Protein AF-A0A382VBP5-F1 (afdb_monomer_lite)

Foldseek 3Di:
DADAAAWAPWAWAFPAQAAQDFWKIKIKTFAQAKFAQFKKKKKFFAPQKDQQDDDQPDFDDPFQGNDADWDWDDDPGMIMITGDRGHIDGGRTMGMGIRGGMTHGNDWAWRAFMKMFMGGNVRHTHYIDPGHGTDTHDYDPDPDPPPDPDPDPDDDDDDDDDDDDDDDDDDDDDDDPDDDPDDDDDDPPPPVLLVLLCVLLVVLVVPLQVSLCVLLVVLVVPLLVSLSSLLNNLVNPLQSSLSNVLNNLVVHVVSSVSNVVNNCVVHVVSSVSNVVNNCVVPVVSD

Sequence (286 aa):
IITPGVLGLTEVEPASLFAKAVGPVSVSFTTANPLPGDGHIVITFPLGFGLIGGEVMSLAGDGPSFDGMTTVALSEHSVIISRLEGSLVEADTKVFLALNGIKNPPVSGPTGAYSVKTETSAGVTIDQATYVSSDIMFEEVIPKPTENPLPDSSKGDSKSDVEPSTEVASEDPENIRAPLPEAASDDHENIGATLVGAALAKAAAEDPESIGAALAEAASEDPESIGAALAKAAAEDPESIGAALAEAASEDPESIGAALAEAASNDPESIGAALAEAASNDPESI

Radius of gyration: 25.07 Å; chains: 1; bounding box: 56×59×76 Å

Secondary structure (DSSP, 8-state):
-PPPEEPEEEEEEES--BTT-EEEEEEEEE-SS-B-TT-EEEEEPPTT-EE--S-------SSS---SEEEEEEETTEEEEEEESPPPBPTT-EEEEEEEEEEPPSSSEE---EEEEEE-TTS-EEEEEEEEPPPEEBP--------PPPP--------------------------PPPPP-----TTHHHHHHHHHHHHHHHHH-HHHHHHHHHHHHHH-HHHHHHHHHHHHHH-HHHHHHHHHHHHHH-HHHHHHHHHHHHHH-HHHHHHHHHHHHHH-TT--

Structure (mmCIF, N/CA/C/O backbone):
data_AF-A0A382VBP5-F1
#
_entry.id   AF-A0A382VBP5-F1
#
loop_
_atom_site.group_PDB
_atom_site.id
_atom_site.type_symbol
_atom_site.label_atom_id
_atom_site.label_alt_id
_atom_site.label_comp_id
_atom_site.label_asym_id
_atom_site.label_entity_id
_atom_site.label_seq_id
_atom_site.pdbx_PDB_ins_code
_atom_site.Cartn_x
_atom_site.Cartn_y
_atom_site.Cartn_z
_atom_site.occupancy
_atom_site.B_iso_or_equiv
_atom_site.auth_seq_id
_atom_site.auth_comp_id
_atom_site.auth_asym_id
_atom_site.auth_atom_id
_atom_site.pdbx_PDB_model_num
ATOM 1 N N . ILE A 1 1 ? 6.286 -2.766 -29.153 1.00 54.69 1 ILE A N 1
ATOM 2 C CA . ILE A 1 1 ? 5.214 -2.806 -28.136 1.00 54.69 1 ILE A CA 1
ATOM 3 C C . ILE A 1 1 ? 5.756 -3.694 -27.039 1.00 54.69 1 ILE A C 1
ATOM 5 O O . ILE A 1 1 ? 6.047 -4.846 -27.333 1.00 54.69 1 ILE A O 1
ATOM 9 N N . ILE A 1 2 ? 6.032 -3.131 -25.867 1.00 71.69 2 ILE A N 1
ATOM 10 C CA . ILE A 1 2 ? 6.360 -3.923 -24.680 1.00 71.69 2 ILE A CA 1
ATOM 11 C C . ILE A 1 2 ? 5.008 -4.269 -24.057 1.00 71.69 2 ILE A C 1
ATOM 13 O O . ILE A 1 2 ? 4.165 -3.382 -23.930 1.00 71.69 2 ILE A O 1
ATOM 17 N N . THR A 1 3 ? 4.756 -5.545 -23.779 1.00 84.69 3 THR A N 1
ATOM 18 C CA . THR A 1 3 ? 3.618 -5.929 -22.936 1.00 84.69 3 THR A CA 1
ATOM 19 C C . THR A 1 3 ? 4.030 -5.629 -21.500 1.00 84.69 3 THR A C 1
ATOM 21 O O . THR A 1 3 ? 5.035 -6.206 -21.083 1.00 84.69 3 THR A O 1
ATOM 24 N N . PRO A 1 4 ? 3.330 -4.744 -20.766 1.00 92.62 4 PRO A N 1
ATOM 25 C CA . PRO A 1 4 ? 3.728 -4.420 -19.404 1.00 92.62 4 PRO A CA 1
ATOM 26 C C . PRO A 1 4 ? 3.728 -5.651 -18.494 1.00 92.62 4 PRO A C 1
ATOM 28 O O . PRO A 1 4 ? 2.796 -6.459 -18.559 1.00 92.62 4 PRO A O 1
ATOM 31 N N . GLY A 1 5 ? 4.756 -5.786 -17.657 1.00 93.69 5 GLY A N 1
ATOM 32 C CA . GLY A 1 5 ? 4.772 -6.753 -16.563 1.00 93.69 5 GLY A CA 1
ATOM 33 C C . GLY A 1 5 ? 3.844 -6.336 -15.422 1.00 93.69 5 GLY A C 1
ATOM 34 O O . GLY A 1 5 ? 3.362 -5.202 -15.363 1.00 93.69 5 GLY A O 1
ATOM 35 N N . VAL A 1 6 ? 3.575 -7.269 -14.512 1.00 97.06 6 VAL A N 1
ATOM 36 C CA . VAL A 1 6 ? 2.810 -7.000 -13.288 1.00 97.06 6 VAL A CA 1
ATOM 37 C C . VAL A 1 6 ? 3.800 -6.799 -12.151 1.00 97.06 6 VAL A C 1
ATOM 39 O O . VAL A 1 6 ? 4.616 -7.683 -11.912 1.00 97.06 6 VAL A O 1
ATOM 42 N N . LEU A 1 7 ? 3.733 -5.662 -11.459 1.00 95.81 7 LEU A N 1
ATOM 43 C CA . LEU A 1 7 ? 4.550 -5.445 -10.263 1.00 95.81 7 LEU A CA 1
ATOM 44 C C . LEU A 1 7 ? 4.127 -6.424 -9.157 1.00 95.81 7 LEU A C 1
ATOM 46 O O . LEU A 1 7 ? 2.938 -6.572 -8.872 1.00 95.81 7 LEU A O 1
ATOM 50 N N . GLY A 1 8 ? 5.097 -7.107 -8.550 1.00 90.56 8 GLY A N 1
ATOM 51 C CA . GLY A 1 8 ? 4.863 -8.027 -7.434 1.00 90.56 8 GLY A CA 1
ATOM 52 C C . GLY A 1 8 ? 4.821 -7.293 -6.096 1.00 90.56 8 GLY A C 1
ATOM 53 O O . GLY A 1 8 ? 5.414 -6.222 -5.981 1.00 90.56 8 GLY A O 1
ATOM 54 N N . LEU A 1 9 ? 4.137 -7.868 -5.097 1.00 91.38 9 LEU A N 1
ATOM 55 C CA . LEU A 1 9 ? 4.135 -7.405 -3.694 1.00 91.38 9 LEU A CA 1
ATOM 56 C C . LEU A 1 9 ? 4.031 -5.875 -3.561 1.00 91.38 9 LEU A C 1
ATOM 58 O O . LEU A 1 9 ? 4.846 -5.246 -2.892 1.00 91.38 9 LEU A O 1
ATOM 62 N N . THR A 1 10 ? 3.102 -5.268 -4.305 1.00 94.12 10 THR A N 1
ATOM 63 C CA . THR A 1 10 ? 2.989 -3.809 -4.359 1.00 94.12 10 THR A CA 1
ATOM 64 C C . THR A 1 10 ? 2.156 -3.295 -3.196 1.00 94.12 10 THR A C 1
ATOM 66 O O . THR A 1 10 ? 1.018 -3.722 -3.024 1.00 94.12 10 THR A O 1
ATOM 69 N N . GLU A 1 11 ? 2.707 -2.336 -2.465 1.00 93.38 11 GLU A N 1
ATOM 70 C CA . GLU A 1 11 ? 2.117 -1.742 -1.269 1.00 93.38 11 GLU A CA 1
ATOM 71 C C . GLU A 1 11 ? 2.327 -0.224 -1.282 1.00 93.38 11 GLU A C 1
ATOM 73 O O . GLU A 1 11 ? 3.364 0.265 -1.746 1.00 93.38 11 GLU A O 1
ATOM 78 N N . VAL A 1 12 ? 1.331 0.518 -0.799 1.00 95.31 12 VAL A N 1
ATOM 79 C CA . VAL A 1 12 ? 1.357 1.974 -0.637 1.00 95.31 12 VAL A CA 1
ATOM 80 C C . VAL A 1 12 ? 0.684 2.286 0.695 1.00 95.31 12 VAL A C 1
ATOM 82 O O . VAL A 1 12 ? -0.515 2.087 0.796 1.00 95.31 12 VAL A O 1
ATOM 85 N N . GLU A 1 13 ? 1.441 2.785 1.671 1.00 94.25 13 GLU A N 1
ATOM 86 C CA . GLU A 1 13 ? 0.983 2.937 3.057 1.00 94.25 13 GLU A CA 1
ATOM 87 C C . GLU A 1 13 ? 1.294 4.348 3.590 1.00 94.25 13 GLU A C 1
ATOM 89 O O . GLU A 1 13 ? 2.469 4.725 3.719 1.00 94.25 13 GLU A O 1
ATOM 94 N N . PRO A 1 14 ? 0.281 5.174 3.898 1.00 93.44 14 PRO A N 1
ATOM 95 C CA . PRO A 1 14 ? 0.459 6.415 4.640 1.00 93.44 14 PRO A CA 1
ATOM 96 C C . PRO A 1 14 ? 0.893 6.152 6.085 1.00 93.44 14 PRO A C 1
ATOM 98 O O . PRO A 1 14 ? 0.238 5.433 6.823 1.00 93.44 14 PRO A O 1
ATOM 101 N N . ALA A 1 15 ? 1.943 6.827 6.555 1.00 90.12 15 ALA A N 1
ATOM 102 C CA . ALA A 1 15 ? 2.419 6.656 7.933 1.00 90.12 15 ALA A CA 1
ATOM 103 C C . ALA A 1 15 ? 1.434 7.169 9.002 1.00 90.12 15 ALA A C 1
ATOM 105 O O . ALA A 1 15 ? 1.559 6.847 10.181 1.00 90.12 15 ALA A O 1
ATOM 106 N N . SER A 1 16 ? 0.487 8.022 8.611 1.00 90.50 16 SER A N 1
ATOM 107 C CA . SER A 1 16 ? -0.639 8.431 9.444 1.00 90.50 16 SER A CA 1
ATOM 108 C C . SER A 1 16 ? -1.917 8.060 8.718 1.00 90.50 16 SER A C 1
ATOM 110 O O . SER A 1 16 ? -2.051 8.388 7.543 1.00 90.50 16 SER A O 1
ATOM 112 N N . LEU A 1 17 ? -2.871 7.465 9.428 1.00 92.06 17 LEU A N 1
ATOM 113 C CA . LEU A 1 17 ? -4.197 7.149 8.900 1.00 92.06 17 LEU A CA 1
ATOM 114 C C . LEU A 1 17 ? -5.257 8.164 9.349 1.00 92.06 17 LEU A C 1
ATOM 116 O O . LEU A 1 17 ? -6.443 7.882 9.286 1.00 92.06 17 LEU A O 1
ATOM 120 N N . PHE A 1 18 ? -4.874 9.364 9.795 1.00 89.88 18 PHE A N 1
ATOM 121 C CA . PHE A 1 18 ? -5.840 10.420 10.119 1.00 89.88 18 PHE A CA 1
ATOM 122 C C . PHE A 1 18 ? -6.137 11.304 8.904 1.00 89.88 18 PHE A C 1
ATOM 124 O O . PHE A 1 18 ? -5.237 11.714 8.163 1.00 89.88 18 PHE A O 1
ATOM 131 N N . ALA A 1 19 ? -7.410 11.653 8.715 1.00 88.81 19 ALA A N 1
ATOM 132 C CA . ALA A 1 19 ? -7.846 12.588 7.688 1.00 88.81 19 ALA A CA 1
ATOM 133 C C . ALA A 1 19 ? -7.103 13.929 7.821 1.00 88.81 19 ALA A C 1
ATOM 135 O O . ALA A 1 19 ? -6.866 14.418 8.922 1.00 88.81 19 ALA A O 1
ATOM 136 N N . LYS A 1 20 ? -6.753 14.550 6.687 1.00 86.50 20 LYS A N 1
ATOM 137 C CA . LYS A 1 20 ? -5.985 15.811 6.575 1.00 86.50 20 LYS A CA 1
ATOM 138 C C . LYS A 1 20 ? -4.552 15.783 7.119 1.00 86.50 20 LYS A C 1
ATOM 140 O O . LYS A 1 20 ? -3.864 16.791 6.914 1.00 86.50 20 LYS A O 1
ATOM 145 N N . ALA A 1 21 ? -4.103 14.699 7.753 1.00 89.62 21 ALA A N 1
ATOM 146 C CA . ALA A 1 21 ? -2.726 14.570 8.205 1.00 89.62 21 ALA A CA 1
ATOM 147 C C . ALA A 1 21 ? -1.760 14.739 7.027 1.00 89.62 21 ALA A C 1
ATOM 149 O O . ALA A 1 21 ? -2.082 14.406 5.886 1.00 89.62 21 ALA A O 1
ATOM 150 N N . VAL A 1 22 ? -0.588 15.305 7.305 1.00 89.06 22 VAL A N 1
ATOM 151 C CA . VAL A 1 22 ? 0.490 15.463 6.328 1.00 89.06 22 VAL A CA 1
ATOM 152 C C . VAL A 1 22 ? 1.670 14.653 6.820 1.00 89.06 22 VAL A C 1
ATOM 154 O O . VAL A 1 22 ? 2.140 14.880 7.933 1.00 89.06 22 VAL A O 1
ATOM 157 N N . GLY A 1 23 ? 2.158 13.732 5.998 1.00 85.94 23 GLY A N 1
ATOM 158 C CA . GLY A 1 23 ? 3.215 12.828 6.419 1.00 85.94 23 GLY A CA 1
ATOM 159 C C . GLY A 1 23 ? 3.856 12.049 5.276 1.00 85.94 23 GLY A C 1
ATOM 160 O O . GLY A 1 23 ? 3.569 12.311 4.102 1.00 85.94 23 GLY A O 1
ATOM 161 N N . PRO A 1 24 ? 4.776 11.134 5.623 1.00 86.69 24 PRO A N 1
ATOM 162 C CA . PRO A 1 24 ? 5.337 10.190 4.677 1.00 86.69 24 PRO A CA 1
ATOM 163 C C . PRO A 1 24 ? 4.310 9.146 4.232 1.00 86.69 24 PRO A C 1
ATOM 165 O O . PRO A 1 24 ? 3.448 8.736 5.006 1.00 86.69 24 PRO A O 1
ATOM 168 N N . VAL A 1 25 ? 4.463 8.685 2.994 1.00 89.94 25 VAL A N 1
ATOM 169 C CA . VAL A 1 25 ? 3.828 7.489 2.438 1.00 89.94 25 VAL A CA 1
ATOM 170 C C . VAL A 1 25 ? 4.930 6.545 1.980 1.00 89.94 25 VAL A C 1
ATOM 172 O O . VAL A 1 25 ? 5.774 6.921 1.161 1.00 89.94 25 VAL A O 1
ATOM 175 N N . SER A 1 26 ? 4.931 5.329 2.504 1.00 91.00 26 SER A N 1
ATOM 176 C CA . SER A 1 26 ? 5.827 4.261 2.079 1.00 91.00 26 SER A CA 1
ATOM 177 C C . SER A 1 26 ? 5.262 3.571 0.845 1.00 91.00 26 SER A C 1
ATOM 179 O O . SER A 1 26 ? 4.069 3.309 0.764 1.00 91.00 26 SER A O 1
ATOM 181 N N . VAL A 1 27 ? 6.113 3.283 -0.135 1.00 91.50 27 VAL A N 1
ATOM 182 C CA . VAL A 1 27 ? 5.745 2.538 -1.341 1.00 91.50 27 VAL A CA 1
ATOM 183 C C . VAL A 1 27 ? 6.760 1.431 -1.548 1.00 91.50 27 VAL A C 1
ATOM 185 O O . VAL A 1 27 ? 7.962 1.699 -1.586 1.00 91.50 27 VAL A O 1
ATOM 188 N N . SER A 1 28 ? 6.294 0.198 -1.716 1.00 91.50 28 SER A N 1
ATOM 189 C CA . SER A 1 28 ? 7.160 -0.934 -2.034 1.00 91.50 28 SER A CA 1
ATOM 190 C C . SER A 1 28 ? 6.588 -1.781 -3.164 1.00 91.50 28 SER A C 1
ATOM 192 O O . SER A 1 28 ? 5.379 -1.799 -3.376 1.00 91.50 28 SER A O 1
ATOM 194 N N . PHE A 1 29 ? 7.461 -2.407 -3.953 1.00 92.75 29 PHE A N 1
ATOM 195 C CA . PHE A 1 29 ? 7.083 -3.344 -5.015 1.00 92.75 29 PHE A CA 1
ATOM 196 C C . PHE A 1 29 ? 8.287 -4.165 -5.481 1.00 92.75 29 PHE A C 1
ATOM 198 O O . PHE A 1 29 ? 9.433 -3.781 -5.257 1.00 92.75 29 PHE A O 1
ATOM 205 N N . THR A 1 30 ? 8.035 -5.251 -6.206 1.00 92.31 30 THR A N 1
ATOM 206 C CA . THR A 1 30 ? 9.049 -6.042 -6.914 1.00 92.31 30 THR A CA 1
ATOM 207 C C . THR A 1 30 ? 8.903 -5.848 -8.423 1.00 92.31 30 THR A C 1
ATOM 209 O O . THR A 1 30 ? 7.806 -6.005 -8.968 1.00 92.31 30 THR A O 1
ATOM 212 N N . THR A 1 31 ? 9.996 -5.493 -9.105 1.00 93.00 31 THR A N 1
ATOM 213 C CA . THR A 1 31 ? 10.034 -5.347 -10.571 1.00 93.00 31 THR A CA 1
ATOM 214 C C . THR A 1 31 ? 9.800 -6.688 -11.263 1.00 93.00 31 THR A C 1
ATOM 216 O O . THR A 1 31 ? 10.336 -7.709 -10.843 1.00 93.00 31 THR A O 1
ATOM 219 N N . ALA A 1 32 ? 9.035 -6.697 -12.355 1.00 94.31 32 ALA A N 1
ATOM 220 C CA . ALA A 1 32 ? 8.890 -7.889 -13.198 1.00 94.31 32 ALA A CA 1
ATOM 221 C C . ALA A 1 32 ? 9.811 -7.830 -14.419 1.00 94.31 32 ALA A C 1
ATOM 223 O O . ALA A 1 32 ? 10.249 -8.862 -14.926 1.00 94.31 32 ALA A O 1
ATOM 224 N N . ASN A 1 33 ? 10.129 -6.623 -14.886 1.00 92.62 33 ASN A N 1
ATOM 225 C CA . ASN A 1 33 ? 11.099 -6.384 -15.942 1.00 92.62 33 ASN A CA 1
ATOM 226 C C . ASN A 1 33 ? 12.190 -5.419 -15.453 1.00 92.62 33 ASN A C 1
ATOM 228 O O . ASN A 1 33 ? 11.939 -4.603 -14.564 1.00 92.62 33 ASN A O 1
ATOM 232 N N . PRO A 1 34 ? 13.395 -5.452 -16.052 1.00 92.00 34 PRO A N 1
ATOM 233 C CA . PRO A 1 34 ? 14.444 -4.514 -15.683 1.00 92.00 34 PRO A CA 1
ATOM 234 C C . PRO A 1 34 ? 14.017 -3.056 -15.912 1.00 92.00 34 PRO A C 1
ATOM 236 O O . PRO A 1 34 ? 13.537 -2.703 -16.994 1.00 92.00 34 PRO A O 1
ATOM 239 N N . LEU A 1 35 ? 14.235 -2.201 -14.913 1.00 92.06 35 LEU A N 1
ATOM 240 C CA . LEU A 1 35 ? 13.968 -0.765 -14.956 1.00 92.06 35 LEU A CA 1
ATOM 241 C C . LEU A 1 35 ? 15.267 0.001 -15.283 1.00 92.06 35 LEU A C 1
ATOM 243 O O . LEU A 1 35 ? 16.201 0.006 -14.472 1.00 92.06 35 LEU A O 1
ATOM 247 N N . PRO A 1 36 ? 15.348 0.673 -16.450 1.00 91.12 36 PRO A N 1
ATOM 248 C CA . PRO A 1 36 ? 16.521 1.441 -16.855 1.00 91.12 36 PRO A CA 1
ATOM 249 C C . PRO A 1 36 ? 16.947 2.522 -15.855 1.00 91.12 36 PRO A C 1
ATOM 251 O O . PRO A 1 36 ? 16.141 3.058 -15.090 1.00 91.12 36 PRO A O 1
ATOM 254 N N . GLY A 1 37 ? 18.228 2.885 -15.928 1.00 87.62 37 GLY A N 1
ATOM 255 C CA . GLY A 1 37 ? 18.858 3.945 -15.135 1.00 87.62 37 GLY A CA 1
ATOM 256 C C . GLY A 1 37 ? 18.243 5.339 -15.274 1.00 87.62 37 GLY A C 1
ATOM 257 O O . GLY A 1 37 ? 18.413 6.178 -14.395 1.00 87.62 37 GLY A O 1
ATOM 258 N N . ASP A 1 38 ? 17.532 5.578 -16.375 1.00 86.19 38 ASP A N 1
ATOM 259 C CA . ASP A 1 38 ? 16.797 6.804 -16.698 1.00 86.19 38 ASP A CA 1
ATOM 260 C C . ASP A 1 38 ? 15.267 6.615 -16.644 1.00 86.19 38 ASP A C 1
ATOM 262 O O . ASP A 1 38 ? 14.508 7.471 -17.099 1.00 86.19 38 ASP A O 1
ATOM 266 N N . GLY A 1 39 ? 14.802 5.473 -16.132 1.00 90.44 39 GLY A N 1
ATOM 267 C CA . GLY A 1 39 ? 13.384 5.158 -16.025 1.00 90.44 39 GLY A CA 1
ATOM 268 C C . GLY A 1 39 ? 12.643 6.029 -15.008 1.00 90.44 39 GLY A C 1
ATOM 269 O O . GLY A 1 39 ? 13.242 6.661 -14.132 1.00 90.44 39 GLY A O 1
ATOM 270 N N . HIS A 1 40 ? 11.316 6.016 -15.112 1.00 89.69 40 HIS A N 1
ATOM 271 C CA . HIS A 1 40 ? 10.410 6.718 -14.207 1.00 89.69 40 HIS A CA 1
ATOM 272 C C . HIS A 1 40 ? 9.636 5.735 -13.335 1.00 89.69 40 HIS A C 1
ATOM 274 O O . HIS A 1 40 ? 9.300 4.634 -13.773 1.00 89.69 40 HIS A O 1
ATOM 280 N N . ILE A 1 41 ? 9.288 6.165 -12.128 1.00 91.44 41 ILE A N 1
ATOM 281 C CA . ILE A 1 41 ? 8.250 5.535 -11.311 1.00 91.44 41 ILE A CA 1
ATOM 282 C C . ILE A 1 41 ? 7.093 6.513 -11.197 1.00 91.44 41 ILE A C 1
ATOM 284 O O . ILE A 1 41 ? 7.296 7.687 -10.891 1.00 91.44 41 ILE A O 1
ATOM 288 N N . VAL A 1 42 ? 5.880 6.024 -11.420 1.00 93.50 42 VAL A N 1
ATOM 289 C CA . VAL A 1 42 ? 4.656 6.809 -11.298 1.00 93.50 42 VAL A CA 1
ATOM 290 C C . VAL A 1 42 ? 3.781 6.173 -10.232 1.00 93.50 42 VAL A C 1
ATOM 292 O O . VAL A 1 42 ? 3.358 5.028 -10.379 1.00 93.50 42 VAL A O 1
ATOM 295 N N . ILE A 1 43 ? 3.502 6.924 -9.172 1.00 94.31 43 ILE A N 1
ATOM 296 C CA . ILE A 1 43 ? 2.568 6.545 -8.115 1.00 94.31 43 ILE A CA 1
ATOM 297 C C . ILE A 1 43 ? 1.336 7.420 -8.274 1.00 94.31 43 ILE A C 1
ATOM 299 O O . ILE A 1 43 ? 1.435 8.646 -8.209 1.00 94.31 43 ILE A O 1
ATOM 303 N N . THR A 1 44 ? 0.181 6.806 -8.494 1.00 94.06 44 THR A N 1
ATOM 304 C CA . THR A 1 44 ? -1.098 7.509 -8.587 1.00 94.06 44 THR A CA 1
ATOM 305 C C . THR A 1 44 ? -1.882 7.296 -7.306 1.00 94.06 44 THR A C 1
ATOM 307 O O . THR A 1 44 ? -2.220 6.167 -6.951 1.00 94.06 44 THR A O 1
ATOM 310 N N . PHE A 1 45 ? -2.179 8.410 -6.648 1.00 93.94 45 PHE A N 1
ATOM 311 C CA . PHE A 1 45 ? -2.991 8.462 -5.449 1.00 93.94 45 PHE A CA 1
ATOM 312 C C . PHE A 1 45 ? -4.479 8.558 -5.814 1.00 93.94 45 PHE A C 1
ATOM 314 O O . PHE A 1 45 ? -4.825 9.185 -6.823 1.00 93.94 45 PHE A O 1
ATOM 321 N N . PRO A 1 46 ? -5.370 7.976 -4.998 1.00 92.50 46 PRO A N 1
ATOM 322 C CA . PRO A 1 46 ? -6.800 8.210 -5.096 1.00 92.50 46 PRO A CA 1
ATOM 323 C C . PRO A 1 46 ? -7.183 9.690 -4.962 1.00 92.50 46 PRO A C 1
ATOM 325 O O . PRO A 1 46 ? -6.417 10.530 -4.479 1.00 92.50 46 PRO A O 1
ATOM 328 N N . LEU A 1 47 ? -8.423 10.010 -5.341 1.00 87.25 47 LEU A N 1
ATOM 329 C CA . LEU A 1 47 ? -8.981 11.346 -5.138 1.00 87.25 47 LEU A CA 1
ATOM 330 C C . LEU A 1 47 ? -9.012 11.704 -3.645 1.00 87.25 47 LEU A C 1
ATOM 332 O O . LEU A 1 47 ? -9.403 10.898 -2.808 1.00 87.25 47 LEU A O 1
ATOM 336 N N . GLY A 1 48 ? -8.668 12.951 -3.325 1.00 86.00 48 GLY A N 1
ATOM 337 C CA . GLY A 1 48 ? -8.700 13.478 -1.958 1.00 86.00 48 GLY A CA 1
ATOM 338 C C . GLY A 1 48 ? -7.319 13.645 -1.332 1.00 86.00 48 GLY A C 1
ATOM 339 O O . GLY A 1 48 ? -7.164 14.532 -0.493 1.00 86.00 48 GLY A O 1
ATOM 340 N N . PHE A 1 49 ? -6.313 12.894 -1.785 1.00 90.56 49 PHE A N 1
ATOM 341 C CA . PHE A 1 49 ? -4.933 13.164 -1.395 1.00 90.56 49 PHE A CA 1
ATOM 342 C C . PHE A 1 49 ? -4.461 14.509 -1.941 1.00 90.56 49 PHE A C 1
ATOM 344 O O . PHE A 1 49 ? -4.689 14.853 -3.102 1.00 90.56 49 PHE A O 1
ATOM 351 N N . GLY A 1 50 ? -3.780 15.275 -1.095 1.00 86.62 50 GLY A N 1
ATOM 352 C CA . GLY A 1 50 ? -3.098 16.499 -1.486 1.00 86.62 50 GLY A CA 1
ATOM 353 C C . GLY A 1 50 ? -1.603 16.254 -1.631 1.00 86.62 50 GLY A C 1
ATOM 354 O O . GLY A 1 50 ? -0.961 15.787 -0.700 1.00 86.62 50 GLY A O 1
ATOM 355 N N . LEU A 1 51 ? -1.025 16.616 -2.771 1.00 80.75 51 LEU A N 1
ATOM 356 C CA . LEU A 1 51 ? 0.419 16.525 -2.986 1.00 80.75 51 LEU A CA 1
ATOM 357 C C . LEU A 1 51 ? 1.048 17.887 -2.674 1.00 80.75 51 LEU A C 1
ATOM 359 O O . LEU A 1 51 ? 0.937 18.832 -3.458 1.00 80.75 51 LEU A O 1
ATOM 363 N N . ILE A 1 52 ? 1.653 18.015 -1.493 1.00 69.25 52 ILE A N 1
ATOM 364 C CA . ILE A 1 52 ? 2.278 19.254 -1.029 1.00 69.25 52 ILE A CA 1
ATOM 365 C C . ILE A 1 52 ? 3.755 19.170 -1.430 1.00 69.25 52 ILE A C 1
ATOM 367 O O . ILE A 1 52 ? 4.506 18.356 -0.911 1.00 69.25 52 ILE A O 1
ATOM 371 N N . GLY A 1 53 ? 4.140 19.938 -2.450 1.00 58.22 53 GLY A N 1
ATOM 372 C CA . GLY A 1 53 ? 5.380 19.737 -3.210 1.00 58.22 53 GLY A CA 1
ATOM 373 C C . GLY A 1 53 ? 6.697 19.590 -2.441 1.00 58.22 53 GLY A C 1
ATOM 374 O O . GLY A 1 53 ? 6.898 20.209 -1.404 1.00 58.22 53 GLY A O 1
ATOM 375 N N . GLY A 1 54 ? 7.640 18.878 -3.075 1.00 51.44 54 GLY A N 1
ATOM 376 C CA . GLY A 1 54 ? 9.063 19.244 -3.105 1.00 51.44 54 GLY A CA 1
ATOM 377 C C . GLY A 1 54 ? 10.076 18.258 -2.526 1.00 51.44 54 GLY A C 1
ATOM 378 O O . GLY A 1 54 ? 11.204 18.240 -3.010 1.00 51.44 54 GLY A O 1
ATOM 379 N N . GLU A 1 55 ? 9.719 17.429 -1.549 1.00 49.94 55 GLU A N 1
ATOM 380 C CA . GLU A 1 55 ? 10.715 16.627 -0.825 1.00 49.94 55 GLU A CA 1
ATOM 381 C C . GLU A 1 55 ? 10.357 15.136 -0.827 1.00 49.94 55 GLU A C 1
ATOM 383 O O . GLU A 1 55 ? 9.728 14.621 0.090 1.00 49.94 55 GLU A O 1
ATOM 388 N N . VAL A 1 56 ? 10.824 14.395 -1.835 1.00 46.78 56 VAL A N 1
ATOM 389 C CA . VAL A 1 56 ? 11.137 12.974 -1.613 1.00 46.78 56 VAL A CA 1
ATOM 390 C C . VAL A 1 56 ? 12.546 12.967 -1.047 1.00 46.78 56 VAL A C 1
ATOM 392 O O . VAL A 1 56 ? 13.505 13.248 -1.756 1.00 46.78 56 VAL A O 1
ATOM 395 N N . MET A 1 57 ? 12.667 12.712 0.249 1.00 53.00 57 MET A N 1
ATOM 396 C CA . MET A 1 57 ? 13.957 12.630 0.931 1.00 53.00 57 MET A CA 1
ATOM 397 C C . MET A 1 57 ? 13.970 11.359 1.770 1.00 53.00 57 MET A C 1
ATOM 399 O O . MET A 1 57 ? 13.937 11.412 2.992 1.00 53.00 57 MET A O 1
ATOM 403 N N . SER A 1 58 ? 13.921 10.216 1.086 1.00 49.75 58 SER A N 1
ATOM 404 C CA . SER A 1 58 ? 14.781 9.056 1.340 1.00 49.75 58 SER A CA 1
ATOM 405 C C . SER A 1 58 ? 14.344 7.907 0.425 1.00 49.75 58 SER A C 1
ATOM 407 O O . SER A 1 58 ? 13.255 7.354 0.564 1.00 49.75 58 SER A O 1
ATOM 409 N N . LEU A 1 59 ? 15.196 7.549 -0.532 1.00 52.38 59 LEU A N 1
ATOM 410 C CA . LEU A 1 59 ? 15.193 6.213 -1.120 1.00 52.38 59 LEU A CA 1
ATOM 411 C C . LEU A 1 59 ? 16.080 5.374 -0.200 1.00 52.38 59 LEU A C 1
ATOM 413 O O . LEU A 1 59 ? 17.300 5.502 -0.251 1.00 52.38 59 LEU A O 1
ATOM 417 N N . ALA A 1 60 ? 15.486 4.590 0.694 1.00 40.94 60 ALA A N 1
ATOM 418 C CA . ALA A 1 60 ? 16.229 3.687 1.564 1.00 40.94 60 ALA A CA 1
ATOM 419 C C . ALA A 1 60 ? 15.664 2.278 1.420 1.00 40.94 60 ALA A C 1
ATOM 421 O O . ALA A 1 60 ? 14.495 2.045 1.695 1.00 40.94 60 ALA A O 1
ATOM 422 N N . GLY A 1 61 ? 16.503 1.343 0.996 1.00 41.94 61 GLY A N 1
ATOM 423 C CA . GLY A 1 61 ? 16.189 -0.077 0.998 1.00 41.94 61 GLY A CA 1
ATOM 424 C C . GLY A 1 61 ? 17.439 -0.874 0.660 1.00 41.94 61 GLY A C 1
ATOM 425 O O . GLY A 1 61 ? 18.081 -0.605 -0.354 1.00 41.94 61 GLY A O 1
ATOM 426 N N . ASP A 1 62 ? 17.797 -1.814 1.532 1.00 42.09 62 ASP A N 1
ATOM 427 C CA . ASP A 1 62 ? 18.891 -2.765 1.343 1.00 42.09 62 ASP A CA 1
ATOM 428 C C . ASP A 1 62 ? 18.689 -3.573 0.043 1.00 42.09 62 ASP A C 1
ATOM 430 O O . ASP A 1 62 ? 17.807 -4.425 -0.052 1.00 42.09 62 ASP A O 1
ATOM 434 N N . GLY A 1 63 ? 19.491 -3.277 -0.984 1.00 46.62 63 GLY A N 1
ATOM 435 C CA . GLY A 1 63 ? 19.433 -3.870 -2.330 1.00 46.62 63 GLY A CA 1
ATOM 436 C C . GLY A 1 63 ? 20.174 -2.992 -3.351 1.00 46.62 63 GLY A C 1
ATOM 437 O O . GLY A 1 63 ? 20.598 -1.899 -2.969 1.00 46.62 63 GLY A O 1
ATOM 438 N N . PRO A 1 64 ? 20.408 -3.421 -4.616 1.00 47.88 64 PRO A N 1
ATOM 439 C CA . PRO A 1 64 ? 21.043 -2.569 -5.625 1.00 47.88 64 PRO A CA 1
ATOM 440 C C . PRO A 1 64 ? 20.233 -1.278 -5.748 1.00 47.88 64 PRO A C 1
ATOM 442 O O . PRO A 1 64 ? 19.094 -1.262 -6.209 1.00 47.88 64 PRO A O 1
ATOM 445 N N . SER A 1 65 ? 20.829 -0.230 -5.192 1.00 52.38 65 SER A N 1
ATOM 446 C CA . SER A 1 65 ? 20.158 1.003 -4.825 1.00 52.38 65 SER A CA 1
ATOM 447 C C . SER A 1 65 ? 19.580 1.694 -6.052 1.00 52.38 65 SER A C 1
ATOM 449 O O . SER A 1 65 ? 20.174 1.671 -7.132 1.00 52.38 65 SER A O 1
ATOM 451 N N . PHE A 1 66 ? 18.455 2.379 -5.851 1.00 61.66 66 PHE A N 1
ATOM 452 C CA . PHE A 1 66 ? 18.123 3.557 -6.639 1.00 61.66 66 PHE A CA 1
ATOM 453 C C . PHE A 1 66 ? 19.257 4.578 -6.485 1.00 61.66 66 PHE A C 1
ATOM 455 O O . PHE A 1 66 ? 19.248 5.444 -5.617 1.00 61.66 66 PHE A O 1
ATOM 462 N N . ASP A 1 67 ? 20.267 4.426 -7.324 1.00 65.31 67 ASP A N 1
ATOM 463 C CA . ASP A 1 67 ? 21.404 5.312 -7.472 1.00 65.31 67 ASP A CA 1
ATOM 464 C C . ASP A 1 67 ? 21.153 6.331 -8.594 1.00 65.31 67 ASP A C 1
ATOM 466 O O . ASP A 1 67 ? 20.109 6.345 -9.261 1.00 65.31 67 ASP A O 1
ATOM 470 N N . GLY A 1 68 ? 22.131 7.213 -8.783 1.00 69.56 68 GLY A N 1
ATOM 471 C CA . GLY A 1 68 ? 21.998 8.368 -9.658 1.00 69.56 68 GLY A CA 1
ATOM 472 C C . GLY A 1 68 ? 21.251 9.521 -8.990 1.00 69.56 68 GLY A C 1
ATOM 473 O O . GLY A 1 68 ? 20.956 9.513 -7.794 1.00 69.56 68 GLY A O 1
ATOM 474 N N . MET A 1 69 ? 20.983 10.560 -9.773 1.00 74.06 69 MET A N 1
ATOM 475 C CA . MET A 1 69 ? 20.183 11.696 -9.329 1.00 74.06 69 MET A CA 1
ATOM 476 C C . MET A 1 69 ? 18.704 11.377 -9.539 1.00 74.06 69 MET A C 1
ATOM 478 O O . MET A 1 69 ? 18.317 10.907 -10.608 1.00 74.06 69 MET A O 1
ATOM 482 N N . THR A 1 70 ? 17.861 11.679 -8.557 1.00 76.44 70 THR A N 1
ATOM 483 C CA . THR A 1 70 ? 16.408 11.561 -8.694 1.00 76.44 70 THR A CA 1
ATOM 484 C C . THR A 1 70 ? 15.750 12.931 -8.665 1.00 76.44 70 THR A C 1
ATOM 486 O O . THR A 1 70 ? 16.183 13.853 -7.977 1.00 76.44 70 THR A O 1
ATOM 489 N N . THR A 1 71 ? 14.701 13.082 -9.465 1.00 77.25 71 THR A N 1
ATOM 490 C CA . THR A 1 71 ? 13.865 14.285 -9.483 1.00 77.25 71 THR A CA 1
ATOM 491 C C . THR A 1 71 ? 12.413 13.887 -9.319 1.00 77.25 71 THR A C 1
ATOM 493 O O . THR A 1 71 ? 12.011 12.807 -9.747 1.00 77.25 71 THR A O 1
ATOM 496 N N . VAL A 1 72 ? 11.632 14.763 -8.695 1.00 79.75 72 VAL A N 1
ATOM 497 C CA . VAL A 1 72 ? 10.222 14.517 -8.407 1.00 79.75 72 VAL A CA 1
ATOM 498 C C . VAL A 1 72 ? 9.394 15.567 -9.117 1.00 79.75 72 VAL A C 1
ATOM 500 O O . VAL A 1 72 ? 9.617 16.766 -8.949 1.00 79.75 72 VAL A O 1
ATOM 503 N N . ALA A 1 73 ? 8.416 15.114 -9.885 1.00 81.06 73 ALA A N 1
ATOM 504 C CA . ALA A 1 73 ? 7.385 15.953 -10.456 1.00 81.06 73 ALA A CA 1
ATOM 505 C C . ALA A 1 73 ? 6.030 15.547 -9.880 1.00 81.06 73 ALA A C 1
ATOM 507 O O . ALA A 1 73 ? 5.723 14.364 -9.740 1.00 81.06 73 ALA A O 1
ATOM 508 N N . LEU A 1 74 ? 5.212 16.544 -9.559 1.00 82.12 74 LEU A N 1
ATOM 509 C CA . LEU A 1 74 ? 3.830 16.325 -9.163 1.00 82.12 74 LEU A CA 1
ATOM 510 C C . LEU A 1 74 ? 2.914 16.601 -10.353 1.00 82.12 74 LEU A C 1
ATOM 512 O O . LEU A 1 74 ? 3.009 17.644 -11.001 1.00 82.12 74 LEU A O 1
ATOM 516 N N . SER A 1 75 ? 2.020 15.660 -10.613 1.00 76.75 75 SER A N 1
ATOM 517 C CA . SER A 1 75 ? 0.818 15.828 -11.424 1.00 76.75 75 SER A CA 1
ATOM 518 C C . SER A 1 75 ? -0.394 15.774 -10.494 1.00 76.75 75 SER A C 1
ATOM 520 O O . SER A 1 75 ? -0.262 15.316 -9.365 1.00 76.75 75 SER A O 1
ATOM 522 N N . GLU A 1 76 ? -1.564 16.219 -10.952 1.00 75.31 76 GLU A N 1
ATOM 523 C CA . GLU A 1 76 ? -2.784 16.424 -10.146 1.00 75.31 76 GLU A CA 1
ATOM 524 C C . GLU A 1 76 ? -3.001 15.376 -9.033 1.00 75.31 76 GLU A C 1
ATOM 526 O O . GLU A 1 76 ? -3.180 15.746 -7.878 1.00 75.31 76 GLU A O 1
ATOM 531 N N . HIS A 1 77 ? -2.883 14.086 -9.371 1.00 85.00 77 HIS A N 1
ATOM 532 C CA . HIS A 1 77 ? -3.017 12.958 -8.441 1.00 85.00 77 HIS A CA 1
ATOM 533 C C . HIS A 1 77 ? -1.840 11.980 -8.523 1.00 85.00 77 HIS A C 1
ATOM 535 O O . HIS A 1 77 ? -1.987 10.791 -8.245 1.00 85.00 77 HIS A O 1
ATOM 541 N N . SER A 1 78 ? -0.679 12.401 -9.026 1.00 88.94 78 SER A N 1
ATOM 542 C CA . SER A 1 78 ? 0.442 11.476 -9.208 1.00 88.94 78 SER A CA 1
ATOM 543 C C . SER A 1 78 ? 1.783 12.079 -8.852 1.00 88.94 78 SER A C 1
ATOM 545 O O . SER A 1 78 ? 2.080 13.224 -9.185 1.00 88.94 78 SER A O 1
ATOM 547 N N . VAL A 1 79 ? 2.609 11.255 -8.223 1.00 89.31 79 VAL A N 1
ATOM 548 C CA . VAL A 1 79 ? 4.018 11.524 -7.973 1.00 89.31 79 VAL A CA 1
ATOM 549 C C . VAL A 1 79 ? 4.814 10.788 -9.042 1.00 89.31 79 VAL A C 1
ATOM 551 O O . VAL A 1 79 ? 4.675 9.576 -9.199 1.00 89.31 79 VAL A O 1
ATOM 554 N N . ILE A 1 80 ? 5.622 11.526 -9.796 1.00 87.69 80 ILE A N 1
ATOM 555 C CA . ILE A 1 80 ? 6.502 10.990 -10.833 1.00 87.69 80 ILE A CA 1
ATOM 556 C C . ILE A 1 80 ? 7.935 11.162 -10.352 1.00 87.69 80 ILE A C 1
ATOM 558 O O . ILE A 1 80 ? 8.373 12.282 -10.094 1.00 87.69 80 ILE A O 1
ATOM 562 N N . ILE A 1 81 ? 8.660 10.058 -10.243 1.00 87.31 81 ILE A N 1
ATOM 563 C CA . ILE A 1 81 ? 10.059 10.024 -9.831 1.00 87.31 81 ILE A CA 1
ATOM 564 C C . ILE A 1 81 ? 10.878 9.650 -11.050 1.00 87.31 81 ILE A C 1
ATOM 566 O O . ILE A 1 81 ? 10.771 8.534 -11.551 1.00 87.31 81 ILE A O 1
ATOM 570 N N . SER A 1 82 ? 11.694 10.583 -11.520 1.00 85.12 82 SER A N 1
ATOM 571 C CA . SER A 1 82 ? 12.581 10.380 -12.660 1.00 85.12 82 SER A CA 1
ATOM 572 C C . SER A 1 82 ? 13.996 10.125 -12.178 1.00 85.12 82 SER A C 1
ATOM 574 O O . SER A 1 82 ? 14.523 10.895 -11.368 1.00 85.12 82 SER A O 1
ATOM 576 N N . ARG A 1 83 ? 14.615 9.070 -12.703 1.00 85.44 83 ARG A N 1
ATOM 577 C CA . ARG A 1 83 ? 16.022 8.749 -12.468 1.00 85.44 83 ARG A CA 1
ATOM 578 C C . ARG A 1 83 ? 16.895 9.402 -13.541 1.00 85.44 83 ARG A C 1
ATOM 580 O O . ARG A 1 83 ? 16.495 9.506 -14.699 1.00 85.44 83 ARG A O 1
ATOM 587 N N . LEU A 1 84 ? 18.091 9.836 -13.167 1.00 81.44 84 LEU A N 1
ATOM 588 C CA . LEU A 1 84 ? 19.111 10.347 -14.074 1.00 81.44 84 LEU A CA 1
ATOM 589 C C . LEU A 1 84 ? 20.449 9.701 -13.717 1.00 81.44 84 LEU A C 1
ATOM 591 O O . LEU A 1 84 ? 20.936 9.858 -12.599 1.00 81.44 84 LEU A O 1
ATOM 595 N N . GLU A 1 85 ? 21.038 9.002 -14.688 1.00 80.62 85 GLU A N 1
ATOM 596 C CA . GLU A 1 85 ? 22.329 8.311 -14.540 1.00 80.62 85 GLU A CA 1
ATOM 597 C C . GLU A 1 85 ? 22.348 7.221 -13.450 1.00 80.62 85 GLU A C 1
ATOM 599 O O . GLU A 1 85 ? 23.403 6.920 -12.896 1.00 80.62 85 GLU A O 1
ATOM 604 N N . GLY A 1 86 ? 21.202 6.605 -13.151 1.00 81.12 86 GLY A N 1
ATOM 605 C CA . GLY A 1 86 ? 21.163 5.417 -12.302 1.00 81.12 86 GLY A CA 1
ATOM 606 C C . GLY A 1 86 ? 21.700 4.167 -13.010 1.00 81.12 86 GLY A C 1
ATOM 607 O O . GLY A 1 86 ? 21.764 4.086 -14.239 1.00 81.12 86 GLY A O 1
ATOM 608 N N . SER A 1 87 ? 22.043 3.151 -12.236 1.00 85.25 87 SER A N 1
ATOM 609 C CA . SER A 1 87 ? 22.266 1.784 -12.686 1.00 85.25 87 SER A CA 1
ATOM 610 C C . SER A 1 87 ? 20.944 1.107 -13.056 1.00 85.25 87 SER A C 1
ATOM 612 O O . SER A 1 87 ? 19.856 1.499 -12.621 1.00 85.25 87 SER A O 1
ATOM 614 N N . LEU A 1 88 ? 21.024 0.067 -13.882 1.00 87.88 88 LEU A N 1
ATOM 615 C CA . LEU A 1 88 ? 19.879 -0.791 -14.177 1.00 87.88 88 LEU A CA 1
ATOM 616 C C . LEU A 1 88 ? 19.379 -1.447 -12.881 1.00 87.88 88 LEU A C 1
ATOM 618 O O . LEU A 1 88 ? 20.174 -2.017 -12.137 1.00 87.88 88 LEU A O 1
ATOM 622 N N . VAL A 1 89 ? 18.073 -1.382 -12.635 1.00 89.50 89 VAL A N 1
ATOM 623 C CA . VAL A 1 89 ? 17.414 -2.219 -11.625 1.00 89.50 89 VAL A CA 1
ATOM 624 C C . VAL A 1 89 ? 16.953 -3.475 -12.352 1.00 89.50 89 VAL A C 1
ATOM 626 O O . VAL A 1 89 ? 16.205 -3.374 -13.322 1.00 89.50 89 VAL A O 1
ATOM 629 N N . GLU A 1 90 ? 17.442 -4.643 -11.948 1.00 90.75 90 GLU A N 1
ATOM 630 C CA . GLU A 1 90 ? 17.103 -5.910 -12.602 1.00 90.75 90 GLU A CA 1
ATOM 631 C C . GLU A 1 90 ? 15.634 -6.297 -12.356 1.00 90.75 90 GLU A C 1
ATOM 633 O O . GLU A 1 90 ? 14.943 -5.711 -11.519 1.00 90.75 90 GLU A O 1
ATOM 638 N N . ALA A 1 91 ? 15.138 -7.290 -13.096 1.00 90.94 91 ALA A N 1
ATOM 639 C CA . ALA A 1 91 ? 13.885 -7.953 -12.733 1.00 90.94 91 ALA A CA 1
ATOM 640 C C . ALA A 1 91 ? 14.011 -8.637 -11.358 1.00 90.94 91 ALA A C 1
ATOM 642 O O . ALA A 1 91 ? 15.120 -8.854 -10.864 1.00 90.94 91 ALA A O 1
ATOM 643 N N . ASP A 1 92 ? 12.875 -8.961 -10.743 1.00 90.75 92 ASP A N 1
ATOM 644 C CA . ASP A 1 92 ? 12.782 -9.613 -9.433 1.00 90.75 92 ASP A CA 1
ATOM 645 C C . ASP A 1 92 ? 13.496 -8.838 -8.309 1.00 90.75 92 ASP A C 1
ATOM 647 O O . ASP A 1 92 ? 13.915 -9.402 -7.299 1.00 90.75 92 ASP A O 1
ATOM 651 N N . THR A 1 93 ? 13.635 -7.519 -8.473 1.00 88.50 93 THR A N 1
ATOM 652 C CA . THR A 1 93 ? 14.287 -6.644 -7.497 1.00 88.50 93 THR A CA 1
ATOM 653 C C . THR A 1 93 ? 13.237 -5.879 -6.705 1.00 88.50 93 THR A C 1
ATOM 655 O O . THR A 1 93 ? 12.359 -5.229 -7.278 1.00 88.50 93 THR A O 1
ATOM 658 N N . LYS A 1 94 ? 13.337 -5.937 -5.373 1.00 87.00 94 LYS A N 1
ATOM 659 C CA . LYS A 1 94 ? 12.482 -5.157 -4.477 1.00 87.00 94 LYS A CA 1
ATOM 660 C C . LYS A 1 94 ? 12.915 -3.692 -4.472 1.00 87.00 94 LYS A C 1
ATOM 662 O O . LYS A 1 94 ? 14.094 -3.378 -4.329 1.00 87.00 94 LYS A O 1
ATOM 667 N N . VAL A 1 95 ? 11.939 -2.805 -4.593 1.00 85.50 95 VAL A N 1
ATOM 668 C CA . VAL A 1 95 ? 12.080 -1.353 -4.545 1.00 85.50 95 VAL A CA 1
ATOM 669 C C . VAL A 1 95 ? 11.316 -0.833 -3.336 1.00 85.50 95 VAL A C 1
ATOM 671 O O . VAL A 1 95 ? 10.206 -1.289 -3.065 1.00 85.50 95 VAL A O 1
ATOM 674 N N . PHE A 1 96 ? 11.903 0.131 -2.627 1.00 85.00 96 PHE A N 1
ATOM 675 C CA . PHE A 1 96 ? 11.262 0.842 -1.525 1.00 85.00 96 PHE A CA 1
ATOM 676 C C . PHE A 1 96 ? 11.461 2.351 -1.676 1.00 85.00 96 PHE A C 1
ATOM 678 O O . PHE A 1 96 ? 12.558 2.822 -1.987 1.00 85.00 96 PHE A O 1
ATOM 685 N N . LEU A 1 97 ? 10.390 3.108 -1.459 1.00 84.00 97 LEU A N 1
ATOM 686 C CA . LEU A 1 97 ? 10.342 4.561 -1.576 1.00 84.00 97 LEU A CA 1
ATOM 687 C C . LEU A 1 97 ? 9.616 5.138 -0.359 1.00 84.00 97 LEU A C 1
ATOM 689 O O . LEU A 1 97 ? 8.583 4.614 0.046 1.00 84.00 97 LEU A O 1
ATOM 693 N N . ALA A 1 98 ? 10.106 6.256 0.175 1.00 82.62 98 ALA A N 1
ATOM 694 C CA . ALA A 1 98 ? 9.370 7.068 1.139 1.00 82.62 98 ALA A CA 1
ATOM 695 C C . ALA A 1 98 ? 9.048 8.436 0.523 1.00 82.62 98 ALA A C 1
ATOM 697 O O . ALA A 1 98 ? 9.945 9.214 0.190 1.00 82.62 98 ALA A O 1
ATOM 698 N N . LEU A 1 99 ? 7.760 8.730 0.353 1.00 83.75 99 LEU A N 1
ATOM 699 C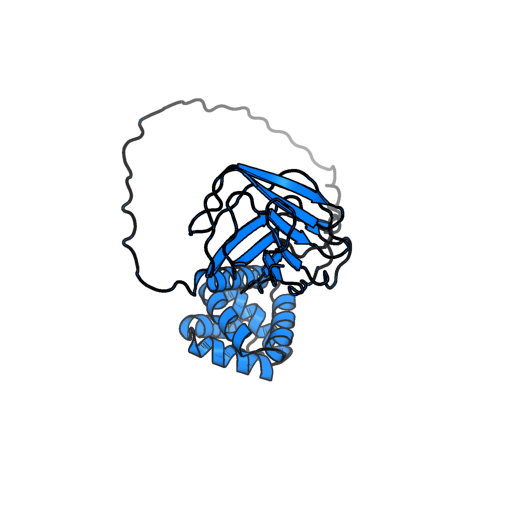 CA . LEU A 1 99 ? 7.251 9.967 -0.237 1.00 83.75 99 LEU A CA 1
ATOM 700 C C . LEU A 1 99 ? 6.774 10.898 0.877 1.00 83.75 99 LEU A C 1
ATOM 702 O O . LEU A 1 99 ? 5.738 10.640 1.475 1.00 83.75 99 LEU A O 1
ATOM 706 N N . ASN A 1 100 ? 7.498 11.980 1.168 1.00 82.31 100 ASN A N 1
ATOM 707 C CA . ASN A 1 100 ? 7.044 12.963 2.158 1.00 82.31 100 ASN A CA 1
ATOM 708 C C . ASN A 1 100 ? 6.131 14.019 1.524 1.00 82.31 100 ASN A C 1
ATOM 710 O O . ASN A 1 100 ? 6.047 14.154 0.303 1.00 82.31 100 ASN A O 1
ATOM 714 N N . GLY A 1 101 ? 5.461 14.799 2.373 1.00 82.62 101 GLY A N 1
ATOM 715 C CA . GLY A 1 101 ? 4.624 15.916 1.926 1.00 82.62 101 GLY A CA 1
ATOM 716 C C . GLY A 1 101 ? 3.293 15.479 1.313 1.00 82.62 101 GLY A C 1
ATOM 717 O O . GLY A 1 101 ? 2.663 16.248 0.586 1.00 82.62 101 GLY A O 1
ATOM 718 N N . ILE A 1 102 ? 2.841 14.260 1.606 1.00 87.81 102 ILE A N 1
ATOM 719 C CA . ILE A 1 102 ? 1.541 13.774 1.162 1.00 87.81 102 ILE A CA 1
ATOM 720 C C . ILE A 1 102 ? 0.510 14.106 2.236 1.00 87.81 102 ILE A C 1
ATOM 722 O O . ILE A 1 102 ? 0.691 13.804 3.413 1.00 87.81 102 ILE A O 1
ATOM 726 N N . LYS A 1 103 ? -0.564 14.775 1.825 1.00 89.81 103 LYS A N 1
ATOM 727 C CA . LYS A 1 103 ? -1.721 15.075 2.658 1.00 89.81 103 LYS A CA 1
ATOM 728 C C . LYS A 1 103 ? -2.798 14.033 2.432 1.00 89.81 103 LYS A C 1
ATOM 730 O O . LYS A 1 103 ? -3.248 13.862 1.301 1.00 89.81 103 LYS A O 1
ATOM 735 N N . ASN A 1 104 ? -3.267 13.429 3.508 1.00 91.88 104 ASN A N 1
ATOM 736 C CA . ASN A 1 104 ? -4.371 12.485 3.484 1.00 91.88 104 ASN A CA 1
ATOM 737 C C . ASN A 1 104 ? -5.697 13.135 3.060 1.00 91.88 104 ASN A C 1
ATOM 739 O O . ASN A 1 104 ? -5.866 14.357 3.206 1.00 91.88 104 ASN A O 1
ATOM 743 N N . PRO A 1 105 ? -6.668 12.325 2.590 1.00 91.50 105 PRO A N 1
ATOM 744 C CA . PRO A 1 105 ? -8.015 12.775 2.275 1.00 91.50 105 PRO A CA 1
ATOM 745 C C . PRO A 1 105 ? -8.649 13.638 3.376 1.00 91.50 105 PRO A C 1
ATOM 747 O O . PRO A 1 105 ? -8.354 13.473 4.562 1.00 91.50 105 PRO A O 1
ATOM 750 N N . PRO A 1 106 ? -9.529 14.590 3.016 1.00 86.06 106 PRO A N 1
ATOM 751 C CA . PRO A 1 106 ? -10.093 15.541 3.972 1.00 86.06 106 PRO A CA 1
ATOM 752 C C . PRO A 1 106 ? -11.153 14.941 4.906 1.00 86.06 106 PRO A C 1
ATOM 754 O O . PRO A 1 106 ? -11.586 15.633 5.829 1.00 86.06 106 PRO A O 1
ATOM 757 N N . VAL A 1 107 ? -11.594 13.712 4.639 1.00 85.94 107 VAL A N 1
ATOM 758 C CA . VAL A 1 107 ? -12.649 12.990 5.358 1.00 85.94 107 VAL A CA 1
ATOM 759 C C . VAL A 1 107 ? -12.157 11.595 5.733 1.00 85.94 107 VAL A C 1
ATOM 761 O O . VAL A 1 107 ? -11.265 11.064 5.071 1.00 85.94 107 VAL A O 1
ATOM 764 N N . SER A 1 108 ? -12.746 11.024 6.781 1.00 85.56 108 SER A N 1
ATOM 765 C CA . SER A 1 108 ? -12.566 9.622 7.153 1.00 85.56 108 SER A CA 1
ATOM 766 C C . SER A 1 108 ? -13.226 8.673 6.143 1.00 85.56 108 SER A C 1
ATOM 768 O O . SER A 1 108 ? -14.070 9.083 5.338 1.00 85.56 108 SER A O 1
ATOM 770 N N . GLY A 1 109 ? -12.841 7.399 6.196 1.00 84.31 109 GLY A N 1
ATOM 771 C CA . GLY A 1 109 ? -13.308 6.338 5.307 1.00 84.31 109 GLY A CA 1
ATOM 772 C C . GLY A 1 109 ? -12.232 5.831 4.340 1.00 84.31 109 GLY A C 1
ATOM 773 O O . GLY A 1 109 ? -11.066 6.214 4.450 1.00 84.31 109 GLY A O 1
ATOM 774 N N . PRO A 1 110 ? -12.605 4.947 3.398 1.00 86.50 110 PRO A N 1
ATOM 775 C CA . PRO A 1 110 ? -11.654 4.319 2.494 1.00 86.50 110 PRO A CA 1
ATOM 776 C C . PRO A 1 110 ? -11.002 5.340 1.562 1.00 86.50 110 PRO A C 1
ATOM 778 O O . PRO A 1 110 ? -11.683 6.178 0.964 1.00 86.50 110 PRO A O 1
ATOM 781 N N . THR A 1 111 ? -9.687 5.231 1.389 1.00 87.44 111 THR A N 1
ATOM 782 C CA . THR A 1 111 ? -8.916 6.117 0.511 1.00 87.44 111 THR A CA 1
ATOM 783 C C . THR A 1 111 ? -9.241 5.909 -0.965 1.00 87.44 111 THR A C 1
ATOM 785 O O . THR A 1 111 ? -9.178 6.853 -1.747 1.00 87.44 111 THR A O 1
ATOM 788 N N . GLY A 1 112 ? -9.642 4.697 -1.350 1.00 86.38 112 GLY A N 1
ATOM 789 C CA . GLY A 1 112 ? -9.672 4.242 -2.739 1.00 86.38 112 GLY A CA 1
ATOM 790 C C . GLY A 1 112 ? -8.352 3.576 -3.139 1.00 86.38 112 GLY A C 1
ATOM 791 O O . GLY A 1 112 ? -7.380 3.603 -2.397 1.00 86.38 112 GLY A O 1
ATOM 792 N N . ALA A 1 113 ? -8.323 2.931 -4.303 1.00 88.25 113 ALA A N 1
ATOM 793 C CA . ALA A 1 113 ? -7.163 2.140 -4.712 1.00 88.25 113 ALA A CA 1
ATOM 794 C C . ALA A 1 113 ? -6.036 3.009 -5.287 1.00 88.25 113 ALA A C 1
ATOM 796 O O . ALA A 1 113 ? -6.282 3.873 -6.137 1.00 88.25 113 ALA A O 1
ATOM 797 N N . TYR A 1 114 ? -4.801 2.727 -4.882 1.00 96.12 114 TYR A N 1
ATOM 798 C CA . TYR A 1 114 ? -3.613 3.305 -5.504 1.00 96.12 114 TYR A CA 1
ATOM 799 C C . TYR A 1 114 ? -3.257 2.551 -6.790 1.00 96.12 114 TYR A C 1
ATOM 801 O O . TYR A 1 114 ? -3.741 1.447 -7.064 1.00 96.12 114 TYR A O 1
ATOM 809 N N . SER A 1 115 ? -2.368 3.137 -7.590 1.00 95.44 115 SER A N 1
ATOM 810 C CA . SER A 1 115 ? -1.687 2.393 -8.650 1.00 95.44 115 SER A CA 1
ATOM 811 C C . SER A 1 115 ? -0.227 2.805 -8.761 1.00 95.44 115 SER A C 1
ATOM 813 O O . SER A 1 115 ? 0.120 3.961 -8.515 1.00 95.44 115 SER A O 1
ATOM 815 N N . VAL A 1 116 ? 0.620 1.855 -9.148 1.00 97.31 116 VAL A N 1
ATOM 816 C CA . VAL A 1 116 ? 2.063 2.058 -9.312 1.00 97.31 116 VAL A CA 1
ATOM 817 C C . VAL A 1 116 ? 2.472 1.595 -10.703 1.00 97.31 116 VAL A C 1
ATOM 819 O O . VAL A 1 116 ? 2.004 0.565 -11.192 1.00 97.31 116 VAL A O 1
ATOM 822 N N . LYS A 1 117 ? 3.341 2.359 -11.363 1.00 96.31 117 LYS A N 1
ATOM 823 C CA . LYS A 1 117 ? 3.933 2.001 -12.654 1.00 96.31 117 LYS A CA 1
ATOM 824 C C . LYS A 1 117 ? 5.420 2.274 -12.669 1.00 96.31 117 LYS A C 1
ATOM 826 O O . LYS A 1 117 ? 5.883 3.253 -12.088 1.00 96.31 117 LYS A O 1
ATOM 831 N N . THR A 1 118 ? 6.134 1.465 -13.436 1.00 95.50 118 THR A N 1
ATOM 832 C CA . THR A 1 118 ? 7.472 1.794 -13.917 1.00 95.50 118 THR A CA 1
ATOM 833 C C . THR A 1 118 ? 7.394 2.109 -15.406 1.00 95.50 118 THR A C 1
ATOM 835 O O . THR A 1 118 ? 6.650 1.475 -16.159 1.00 95.50 118 THR A O 1
ATOM 838 N N . GLU A 1 119 ? 8.132 3.117 -15.855 1.00 95.00 119 GLU A N 1
ATOM 839 C CA . GLU A 1 119 ? 8.140 3.554 -17.248 1.00 95.00 119 GLU A CA 1
ATOM 840 C C . GLU A 1 119 ? 9.570 3.766 -17.744 1.00 95.00 119 GLU A C 1
ATOM 842 O O . GLU A 1 119 ? 10.489 4.082 -16.993 1.00 95.00 119 GLU A O 1
ATOM 847 N N . THR A 1 120 ? 9.765 3.619 -19.049 1.00 93.06 120 THR A N 1
ATOM 848 C CA . THR A 1 120 ? 10.968 4.128 -19.724 1.00 93.06 120 THR A CA 1
ATOM 849 C C . THR A 1 120 ? 11.046 5.654 -19.601 1.00 93.06 120 THR A C 1
ATOM 851 O O . THR A 1 120 ? 10.021 6.312 -19.405 1.00 93.06 120 THR A O 1
ATOM 854 N N . SER A 1 121 ? 12.218 6.244 -19.856 1.00 91.38 121 SER A N 1
ATOM 855 C CA . SER A 1 121 ? 12.378 7.706 -19.919 1.00 91.38 121 SER A CA 1
ATOM 856 C C . SER A 1 121 ? 11.424 8.398 -20.908 1.00 91.38 121 SER A C 1
ATOM 858 O O . SER A 1 121 ? 11.088 9.570 -20.732 1.00 91.38 121 SER A O 1
ATOM 860 N N . ALA A 1 122 ? 10.938 7.667 -21.919 1.00 91.75 122 ALA A N 1
ATOM 861 C CA . ALA A 1 122 ? 9.969 8.123 -22.915 1.00 91.75 122 ALA A CA 1
ATOM 862 C C . ALA A 1 122 ? 8.487 7.982 -22.490 1.00 91.75 122 ALA A C 1
ATOM 864 O O . ALA A 1 122 ? 7.605 8.253 -23.305 1.00 91.75 122 ALA A O 1
ATOM 865 N N . GLY A 1 123 ? 8.197 7.534 -21.263 1.00 89.94 123 GLY A N 1
ATOM 866 C CA . GLY A 1 123 ? 6.830 7.359 -20.746 1.00 89.94 123 GLY A CA 1
ATOM 867 C C . GLY A 1 123 ? 6.116 6.090 -21.232 1.00 89.94 123 GLY A C 1
ATOM 868 O O . GLY A 1 123 ? 4.895 5.984 -21.163 1.00 89.94 123 GLY A O 1
ATOM 869 N N . VAL A 1 124 ? 6.851 5.119 -21.786 1.00 94.19 124 VAL A N 1
ATOM 870 C CA . VAL A 1 124 ? 6.296 3.791 -22.110 1.00 94.19 124 VAL A CA 1
ATOM 871 C C . VAL A 1 124 ? 6.306 2.919 -20.858 1.00 94.19 124 VAL A C 1
ATOM 873 O O . VAL A 1 124 ? 7.377 2.714 -20.291 1.00 94.19 124 VAL A O 1
ATOM 876 N N . THR A 1 125 ? 5.151 2.374 -20.470 1.00 95.75 125 THR A N 1
ATOM 877 C CA . THR A 1 125 ? 5.016 1.475 -19.313 1.00 95.75 125 THR A CA 1
ATOM 878 C C . THR A 1 125 ? 5.831 0.190 -19.485 1.00 95.75 125 THR A C 1
ATOM 880 O O . THR A 1 125 ? 5.744 -0.476 -20.520 1.00 95.75 125 THR A O 1
ATOM 883 N N . ILE A 1 126 ? 6.618 -0.132 -18.457 1.00 96.06 126 ILE A N 1
ATOM 884 C CA . ILE A 1 126 ? 7.441 -1.338 -18.327 1.00 96.06 126 ILE A CA 1
ATOM 885 C C . ILE A 1 126 ? 6.701 -2.349 -17.454 1.00 96.06 126 ILE A C 1
ATOM 887 O O . ILE A 1 126 ? 6.388 -3.432 -17.935 1.00 96.06 126 ILE A O 1
ATOM 891 N N . ASP A 1 127 ? 6.353 -1.960 -16.228 1.00 97.69 127 ASP A N 1
ATOM 892 C CA . ASP A 1 127 ? 5.549 -2.749 -15.296 1.00 97.69 127 ASP A CA 1
ATOM 893 C C . ASP A 1 127 ? 4.432 -1.899 -14.685 1.00 97.69 127 ASP A C 1
ATOM 895 O O . ASP A 1 127 ? 4.502 -0.666 -14.650 1.00 97.69 127 ASP A O 1
ATOM 899 N N . GLN A 1 128 ? 3.387 -2.558 -14.188 1.00 97.38 128 GLN A N 1
ATOM 900 C CA . GLN A 1 128 ? 2.262 -1.892 -13.541 1.00 97.38 128 GLN A CA 1
ATOM 901 C C . GLN A 1 128 ? 1.585 -2.753 -12.468 1.00 97.38 128 GLN A C 1
ATOM 903 O O . GLN A 1 128 ? 1.394 -3.954 -12.640 1.00 97.38 128 GLN A O 1
ATOM 908 N N . ALA A 1 129 ? 1.123 -2.094 -11.411 1.00 95.00 129 ALA A N 1
ATOM 909 C CA . ALA A 1 129 ? 0.081 -2.553 -10.502 1.00 95.00 129 ALA A CA 1
ATOM 910 C C . ALA A 1 129 ? -1.090 -1.571 -10.619 1.00 95.00 129 ALA A C 1
ATOM 912 O O . ALA A 1 129 ? -1.031 -0.446 -10.127 1.00 95.00 129 ALA A O 1
ATOM 913 N N . THR A 1 130 ? -2.145 -1.966 -11.334 1.00 92.19 130 THR A N 1
ATOM 914 C CA . THR A 1 130 ? -3.313 -1.098 -11.585 1.00 92.19 130 THR A CA 1
ATOM 915 C C . THR A 1 130 ? -4.274 -1.012 -10.408 1.00 92.19 130 THR A C 1
ATOM 917 O O . THR A 1 130 ? -5.178 -0.183 -10.433 1.00 92.19 130 THR A O 1
ATOM 920 N N . TYR A 1 131 ? -4.111 -1.899 -9.432 1.00 91.12 131 TYR A N 1
ATOM 921 C CA . TYR A 1 131 ? -4.895 -1.940 -8.214 1.00 91.12 131 TYR A CA 1
ATOM 922 C C . TYR A 1 131 ? -3.958 -2.299 -7.068 1.00 91.12 131 TYR A C 1
ATOM 924 O O . TYR A 1 131 ? -3.388 -3.389 -7.053 1.00 91.12 131 TYR A O 1
ATOM 932 N N . VAL A 1 132 ? -3.799 -1.360 -6.151 1.00 93.38 132 VAL A N 1
ATOM 933 C CA . VAL A 1 132 ? -3.196 -1.553 -4.837 1.00 93.38 132 VAL A CA 1
ATOM 934 C C . VAL A 1 132 ? -4.288 -1.207 -3.832 1.00 93.38 132 VAL A C 1
ATOM 936 O O . VAL A 1 132 ? -5.024 -0.238 -4.051 1.00 93.38 132 VAL A O 1
ATOM 939 N N . SER A 1 133 ? -4.436 -2.036 -2.802 1.00 83.69 133 SER A N 1
ATOM 940 C CA . SER A 1 133 ? -5.517 -1.936 -1.819 1.00 83.69 133 SER A CA 1
ATOM 941 C C . SER A 1 133 ? -5.612 -0.542 -1.195 1.00 83.69 133 SER A C 1
ATOM 943 O O . SER A 1 133 ? -4.631 0.192 -1.131 1.00 83.69 133 SER A O 1
ATOM 945 N N . SER A 1 134 ? -6.826 -0.166 -0.798 1.00 80.50 134 SER A N 1
ATOM 946 C CA . SER A 1 134 ? -7.0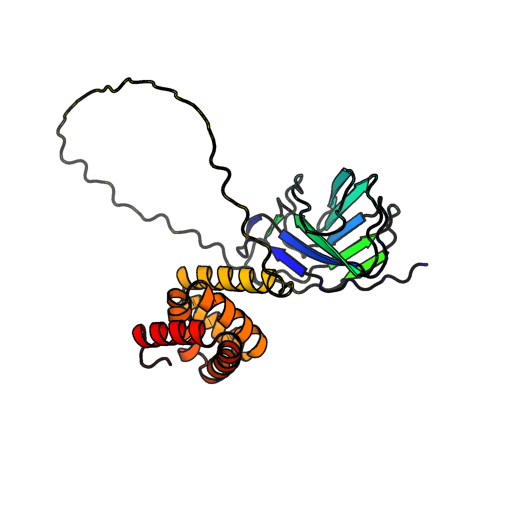92 1.096 -0.108 1.00 80.50 134 SER A CA 1
ATOM 947 C C . SER A 1 134 ? -6.856 0.979 1.390 1.00 80.50 134 SER A C 1
ATOM 949 O O . SER A 1 134 ? -7.174 -0.062 1.963 1.00 80.50 134 SER A O 1
ATOM 951 N N . ASP A 1 135 ? -6.511 2.096 2.017 1.00 91.62 135 ASP A N 1
ATOM 952 C CA . ASP A 1 135 ? -6.451 2.239 3.473 1.00 91.62 135 ASP A CA 1
ATOM 953 C C . ASP A 1 135 ? -7.752 2.825 4.012 1.00 91.62 135 ASP A C 1
ATOM 955 O O . ASP A 1 135 ? -8.568 3.380 3.263 1.00 91.62 135 ASP A O 1
ATOM 959 N N . ILE A 1 136 ? -7.923 2.762 5.330 1.00 87.38 136 ILE A N 1
ATOM 960 C CA . ILE A 1 136 ? -9.037 3.393 6.036 1.00 87.38 136 ILE A CA 1
ATOM 961 C C . ILE A 1 136 ? -8.528 4.618 6.793 1.00 87.38 136 ILE A C 1
ATOM 963 O O . ILE A 1 136 ? -7.674 4.514 7.667 1.00 87.38 136 ILE A O 1
ATOM 967 N N . MET A 1 137 ? -9.080 5.787 6.467 1.00 88.38 137 MET A N 1
ATOM 968 C CA . MET A 1 137 ? -8.786 7.037 7.162 1.00 88.38 137 MET A CA 1
ATOM 969 C C . MET A 1 137 ? -9.710 7.222 8.368 1.00 88.38 137 MET A C 1
ATOM 971 O O . MET A 1 137 ? -10.932 7.125 8.249 1.00 88.38 137 MET A O 1
ATOM 975 N N . PHE A 1 138 ? -9.143 7.590 9.507 1.00 85.50 138 PHE A N 1
ATOM 976 C CA . PHE A 1 138 ? -9.841 7.960 10.732 1.00 85.50 138 PHE A CA 1
ATOM 977 C C . PHE A 1 138 ? -10.076 9.468 10.801 1.00 85.50 138 PHE A C 1
ATOM 979 O O . PHE A 1 138 ? -9.370 10.270 10.183 1.00 85.50 138 PHE A O 1
ATOM 986 N N . GLU A 1 139 ? -11.102 9.884 11.538 1.00 81.69 139 GLU A N 1
ATOM 987 C CA . GLU A 1 139 ? -11.374 11.305 11.726 1.00 81.69 139 GLU A CA 1
ATOM 988 C C . GLU A 1 139 ? -10.315 11.931 12.642 1.00 81.69 139 GLU A C 1
ATOM 990 O O . GLU A 1 139 ? -9.915 11.346 13.646 1.00 81.69 139 GLU A O 1
ATOM 995 N N . GLU A 1 140 ? -9.844 13.128 12.290 1.00 67.88 140 GLU A N 1
ATOM 996 C CA . GLU A 1 140 ? -8.921 13.883 13.136 1.00 67.88 140 GLU A CA 1
ATOM 997 C C . GLU A 1 140 ? -9.649 14.285 14.428 1.00 67.88 140 GLU A C 1
ATOM 999 O O . GLU A 1 140 ? -10.483 15.198 14.433 1.00 67.88 140 GLU A O 1
ATOM 1004 N N . VAL A 1 141 ? -9.353 13.600 15.535 1.00 62.19 141 VAL A N 1
ATOM 1005 C CA . VAL A 1 141 ? -9.899 13.950 16.848 1.00 62.19 141 VAL A CA 1
ATOM 1006 C C . VAL A 1 141 ? -9.203 15.220 17.324 1.00 62.19 141 VAL A C 1
ATOM 1008 O O . VAL A 1 141 ? -8.119 15.180 17.897 1.00 62.19 141 VAL A O 1
ATOM 1011 N N . ILE A 1 142 ? -9.818 16.380 17.086 1.00 58.12 142 ILE A N 1
ATOM 1012 C CA . ILE A 1 142 ? -9.357 17.630 17.695 1.00 58.12 142 ILE A CA 1
ATOM 1013 C C . ILE A 1 142 ? -9.718 17.556 19.186 1.00 58.12 142 ILE A C 1
ATOM 1015 O O . ILE A 1 142 ? -10.914 17.593 19.508 1.00 58.12 142 ILE A O 1
ATOM 1019 N N . PRO A 1 143 ? -8.749 17.481 20.120 1.00 44.44 143 PRO A N 1
ATOM 1020 C CA . PRO A 1 143 ? -9.073 17.553 21.535 1.00 44.44 143 PRO A CA 1
ATOM 1021 C C . PRO A 1 143 ? -9.772 18.889 21.795 1.00 44.44 143 PRO A C 1
ATOM 1023 O O . PRO A 1 143 ? -9.266 19.960 21.440 1.00 44.44 143 PRO A O 1
ATOM 1026 N N . LYS A 1 144 ? -10.970 18.838 22.392 1.00 38.50 144 LYS A N 1
ATOM 1027 C CA . LYS A 1 144 ? -11.644 20.056 22.855 1.00 38.50 144 LYS A CA 1
ATOM 1028 C C . LYS A 1 144 ? -10.674 20.791 23.781 1.00 38.50 144 LYS A C 1
ATOM 1030 O O . LYS A 1 144 ? -10.066 20.130 24.623 1.00 38.50 144 LYS A O 1
ATOM 1035 N N . PRO A 1 145 ? -10.529 22.124 23.675 1.00 44.12 145 PRO A N 1
ATOM 1036 C CA . PRO A 1 145 ? -9.761 22.861 24.660 1.00 44.12 145 PRO A CA 1
ATOM 1037 C C . PRO A 1 145 ? -10.371 22.557 26.025 1.00 44.12 145 PRO A C 1
ATOM 1039 O O . PRO A 1 145 ? -11.537 22.877 26.266 1.00 44.12 145 PRO A O 1
ATOM 1042 N N . THR A 1 146 ? -9.613 21.893 26.892 1.00 46.06 146 THR A N 1
ATOM 1043 C CA . THR A 1 146 ? -9.976 21.765 28.296 1.00 46.06 146 THR A CA 1
ATOM 1044 C C . THR A 1 146 ? -10.095 23.191 28.818 1.00 46.06 146 THR A C 1
ATOM 1046 O O . THR A 1 146 ? -9.100 23.918 28.858 1.00 46.06 146 THR A O 1
ATOM 1049 N N . GLU A 1 147 ? -11.310 23.638 29.141 1.00 44.53 147 GLU A N 1
ATOM 1050 C CA . GLU A 1 147 ? -11.502 24.886 29.872 1.00 44.53 147 GLU A CA 1
ATOM 1051 C C . GLU A 1 147 ? -10.833 24.706 31.237 1.00 44.53 147 GLU A C 1
ATOM 1053 O O . GLU A 1 147 ? -11.444 24.223 32.187 1.00 44.53 147 GLU A O 1
ATOM 1058 N N . ASN A 1 148 ? -9.551 25.057 31.341 1.00 44.72 148 ASN A N 1
ATOM 1059 C CA . ASN A 1 148 ? -8.930 25.251 32.637 1.00 44.72 148 ASN A CA 1
ATOM 1060 C C . ASN A 1 148 ? -9.681 26.408 33.305 1.00 44.72 148 ASN A C 1
ATOM 1062 O O . ASN A 1 148 ? -9.689 27.514 32.749 1.00 44.72 148 ASN A O 1
ATOM 1066 N N . PRO A 1 149 ? -10.303 26.198 34.478 1.00 45.84 149 PRO A N 1
ATOM 1067 C CA . PRO A 1 149 ? -10.860 27.302 35.235 1.00 45.84 149 PRO A CA 1
ATOM 1068 C C . PRO A 1 149 ? -9.751 28.332 35.463 1.00 45.84 149 PRO A C 1
ATOM 1070 O O . PRO A 1 149 ? -8.640 27.974 35.863 1.00 45.84 149 PRO A O 1
ATOM 1073 N N . LEU A 1 150 ? -10.039 29.603 35.178 1.00 46.12 150 LEU A N 1
ATOM 1074 C CA . LEU A 1 150 ? -9.147 30.714 35.507 1.00 46.12 150 LEU A CA 1
ATOM 1075 C C . LEU A 1 150 ? -8.702 30.578 36.975 1.00 46.12 150 LEU A C 1
ATOM 1077 O O . LEU A 1 150 ? -9.569 30.416 37.840 1.00 46.12 150 LEU A O 1
ATOM 1081 N N . PRO A 1 151 ? -7.394 30.640 37.286 1.00 48.25 151 PRO A N 1
ATOM 1082 C CA . PRO A 1 151 ? -6.952 30.641 38.670 1.00 48.25 151 PRO A CA 1
ATOM 1083 C C . PRO A 1 151 ? -7.535 31.868 39.376 1.00 48.25 151 PRO A C 1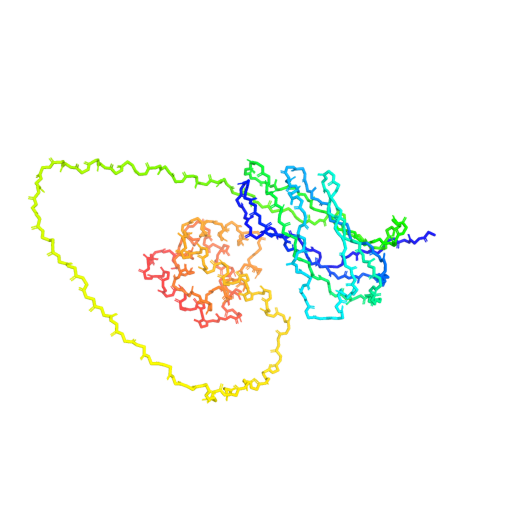
ATOM 1085 O O . PRO A 1 151 ? -7.418 32.992 38.887 1.00 48.25 151 PRO A O 1
ATOM 1088 N N . ASP A 1 152 ? -8.186 31.635 40.516 1.00 45.88 152 ASP A N 1
ATOM 1089 C CA . ASP A 1 152 ? -8.677 32.687 41.402 1.00 45.88 152 ASP A CA 1
ATOM 1090 C C . ASP A 1 152 ? -7.498 33.580 41.815 1.00 45.88 152 ASP A C 1
ATOM 1092 O O . ASP A 1 152 ? -6.565 33.151 42.500 1.00 45.88 152 ASP A O 1
ATOM 1096 N N . SER A 1 153 ? -7.540 34.827 41.351 1.00 47.81 153 SER A N 1
ATOM 1097 C CA . SER A 1 153 ? -6.585 35.903 41.604 1.00 47.81 153 SER A CA 1
ATOM 1098 C C . SER A 1 153 ? -6.626 36.373 43.064 1.00 47.81 153 SER A C 1
ATOM 1100 O O . SER A 1 153 ? -6.878 37.545 43.334 1.00 47.81 153 SER A O 1
ATOM 1102 N N . SER A 1 154 ? -6.385 35.479 44.023 1.00 48.84 154 SER A N 1
ATOM 1103 C CA . SER A 1 154 ? -6.533 35.786 45.446 1.00 48.84 154 SER A CA 1
ATOM 1104 C C . SER A 1 154 ? -5.497 35.075 46.321 1.00 48.84 154 SER A C 1
ATOM 1106 O O . SER A 1 154 ? -5.864 34.298 47.200 1.00 48.84 154 SER A O 1
ATOM 1108 N N . LYS A 1 155 ? -4.201 35.363 46.112 1.00 42.09 155 LYS A N 1
ATOM 1109 C CA . LYS A 1 155 ? -3.183 35.607 47.167 1.00 42.09 155 LYS A CA 1
ATOM 1110 C C . LYS A 1 155 ? -1.776 35.670 46.571 1.00 42.09 155 LYS A C 1
ATOM 1112 O O . LYS A 1 155 ? -1.281 34.696 46.016 1.00 42.09 155 LYS A O 1
ATOM 1117 N N . GLY A 1 156 ? -1.137 36.828 46.719 1.00 37.41 156 GLY A N 1
ATOM 1118 C CA . GLY A 1 156 ? 0.309 36.951 46.576 1.00 37.41 156 GLY A CA 1
ATOM 1119 C C . GLY A 1 156 ? 1.032 36.356 47.784 1.00 37.41 156 GLY A C 1
ATOM 1120 O O . GLY A 1 156 ? 0.445 36.239 48.856 1.00 37.41 156 GLY A O 1
ATOM 1121 N N . ASP A 1 157 ? 2.293 35.977 47.595 1.00 37.22 157 ASP A N 1
ATOM 1122 C CA . ASP A 1 157 ? 3.404 36.636 48.283 1.00 37.22 157 ASP A CA 1
ATOM 1123 C C . ASP A 1 157 ? 4.759 36.200 47.701 1.00 37.22 157 ASP A C 1
ATOM 1125 O O . ASP A 1 157 ? 4.997 35.048 47.345 1.00 37.22 157 ASP A O 1
ATOM 1129 N N . SER A 1 158 ? 5.623 37.202 47.581 1.00 42.84 158 SER A N 1
ATOM 1130 C CA . SER A 1 158 ? 6.958 37.228 46.992 1.00 42.84 158 SER A CA 1
ATOM 1131 C C . SER A 1 158 ? 8.014 36.382 47.713 1.00 42.84 158 SER A C 1
ATOM 1133 O O . SER A 1 158 ? 8.028 36.326 48.942 1.00 42.84 158 SER A O 1
ATOM 1135 N N . LYS A 1 159 ? 8.996 35.890 46.942 1.00 39.16 159 LYS A N 1
ATOM 1136 C CA . LYS A 1 159 ? 10.453 35.855 47.236 1.00 39.16 159 LYS A CA 1
ATOM 1137 C C . LYS A 1 159 ? 11.171 35.328 45.982 1.00 39.16 159 LYS A C 1
ATOM 1139 O O . LYS A 1 159 ? 10.883 34.223 45.549 1.00 39.16 159 LYS A O 1
ATOM 1144 N N . SER A 1 160 ? 11.843 36.161 45.181 1.00 35.75 160 SER A N 1
ATOM 1145 C CA . SER A 1 160 ? 13.271 36.523 45.290 1.00 35.75 160 SER A CA 1
ATOM 1146 C C . SER A 1 160 ? 14.166 35.336 45.657 1.00 35.75 160 SER A C 1
ATOM 1148 O O . SER A 1 160 ? 14.125 34.905 46.802 1.00 35.75 160 SER A O 1
ATOM 1150 N N . ASP A 1 161 ? 14.956 34.834 44.704 1.00 36.78 161 ASP A N 1
ATOM 1151 C CA . ASP A 1 161 ? 16.419 34.959 44.746 1.00 36.78 161 ASP A CA 1
ATOM 1152 C C . ASP A 1 161 ? 17.056 34.566 43.399 1.00 36.78 161 ASP A C 1
ATOM 1154 O O . ASP A 1 161 ? 16.565 33.713 42.663 1.00 36.78 161 ASP A O 1
ATOM 1158 N N . VAL A 1 162 ? 18.117 35.301 43.072 1.00 33.31 162 VAL A N 1
ATOM 1159 C CA . VAL A 1 162 ? 18.922 35.273 41.847 1.00 33.31 162 VAL A CA 1
ATOM 1160 C C . VAL A 1 162 ? 20.102 34.304 42.028 1.00 33.31 162 VAL A C 1
ATOM 1162 O O . VAL A 1 162 ? 20.670 34.234 43.113 1.00 33.31 162 VAL A O 1
ATOM 1165 N N . GLU A 1 163 ? 20.415 33.598 40.935 1.00 36.84 163 GLU A N 1
ATOM 1166 C CA . GLU A 1 163 ? 21.644 32.897 40.482 1.00 36.84 163 GLU A CA 1
ATOM 1167 C C . GLU A 1 163 ? 23.000 33.245 41.166 1.00 36.84 163 GLU A C 1
ATOM 1169 O O . GLU A 1 163 ? 23.100 34.327 41.747 1.00 36.84 163 GLU A O 1
ATOM 1174 N N . PRO A 1 164 ? 24.106 32.449 41.035 1.00 41.16 164 PRO A N 1
ATOM 1175 C CA . PRO A 1 164 ? 24.475 31.684 39.825 1.00 41.16 164 PRO A CA 1
ATOM 1176 C C . PRO A 1 164 ? 25.270 30.371 40.018 1.00 41.16 164 PRO A C 1
ATOM 1178 O O . PRO A 1 164 ? 25.725 30.014 41.102 1.00 41.16 164 PRO A O 1
ATOM 1181 N N . SER A 1 165 ? 25.515 29.654 38.920 1.00 30.88 165 SER A N 1
ATOM 1182 C CA . SER A 1 165 ? 26.589 28.657 38.838 1.00 30.88 165 SER A CA 1
ATOM 1183 C C . SER A 1 165 ? 27.313 28.778 37.502 1.00 30.88 165 SER A C 1
ATOM 1185 O O . SER A 1 165 ? 26.811 28.396 36.451 1.00 30.88 165 SER A O 1
ATOM 1187 N N . THR A 1 166 ? 28.511 29.348 37.568 1.00 34.59 166 THR A N 1
ATOM 1188 C CA . THR A 1 166 ? 29.581 29.177 36.587 1.00 34.59 166 THR A CA 1
ATOM 1189 C C . THR A 1 166 ? 30.427 27.986 37.018 1.00 34.59 166 THR A C 1
ATOM 1191 O O . THR A 1 166 ? 30.972 28.052 38.113 1.00 34.59 166 THR A O 1
ATOM 1194 N N . GLU A 1 167 ? 30.624 26.977 36.169 1.00 33.38 167 GLU A N 1
ATOM 1195 C CA . GLU A 1 167 ? 31.950 26.366 35.996 1.00 33.38 167 GLU A CA 1
ATOM 1196 C C . GLU A 1 167 ? 32.011 25.577 34.683 1.00 33.38 167 GLU A C 1
ATOM 1198 O O . GLU A 1 167 ? 31.130 24.788 34.352 1.00 33.38 167 GLU A O 1
ATOM 1203 N N . VAL A 1 168 ? 33.060 25.858 33.921 1.00 33.38 168 VAL A N 1
ATOM 1204 C CA . VAL A 1 168 ? 33.476 25.174 32.700 1.00 33.38 168 VAL A CA 1
ATOM 1205 C C . VAL A 1 168 ? 34.493 24.099 33.076 1.00 33.38 168 VAL A C 1
ATOM 1207 O O . VAL A 1 168 ? 35.422 24.400 33.817 1.00 33.38 168 VAL A O 1
ATOM 1210 N N . ALA A 1 169 ? 34.391 22.898 32.509 1.00 31.27 169 ALA A N 1
ATOM 1211 C CA . ALA A 1 169 ? 35.544 22.018 32.327 1.00 31.27 169 ALA A CA 1
ATOM 1212 C C . ALA A 1 169 ? 35.270 21.004 31.209 1.00 31.27 169 ALA A C 1
ATOM 1214 O O . ALA A 1 169 ? 34.442 20.106 31.327 1.00 31.27 169 ALA A O 1
ATOM 1215 N N . SER A 1 170 ? 35.971 21.209 30.101 1.00 35.25 170 SER A N 1
ATOM 1216 C CA . SER A 1 170 ? 36.254 20.247 29.041 1.00 35.25 170 SER A CA 1
ATOM 1217 C C . SER A 1 170 ? 37.261 19.204 29.524 1.00 35.25 170 SER A C 1
ATOM 1219 O O . SER A 1 170 ? 38.264 19.627 30.088 1.00 35.25 170 SER A O 1
ATOM 1221 N N . GLU A 1 171 ? 37.078 17.919 29.204 1.00 34.00 171 GLU A N 1
ATOM 1222 C CA . GLU A 1 171 ? 38.182 16.953 29.061 1.00 34.00 171 GLU A CA 1
ATOM 1223 C C . GLU A 1 171 ? 37.771 15.720 28.211 1.00 34.00 171 GLU A C 1
ATOM 1225 O O . GLU A 1 171 ? 36.812 15.023 28.522 1.00 34.00 171 GLU A O 1
ATOM 1230 N N . ASP A 1 172 ? 38.514 15.563 27.107 1.00 33.38 172 ASP A N 1
ATOM 1231 C CA . ASP A 1 172 ? 38.869 14.416 26.242 1.00 33.38 172 ASP A CA 1
ATOM 1232 C C . ASP A 1 172 ? 37.862 13.351 25.721 1.00 33.38 172 ASP A C 1
ATOM 1234 O O . ASP A 1 172 ? 37.219 12.646 26.500 1.00 33.38 172 ASP A O 1
ATOM 1238 N N . PRO A 1 173 ? 37.826 13.094 24.388 1.00 40.12 173 PRO A N 1
ATOM 1239 C CA . PRO A 1 173 ? 37.135 11.964 23.782 1.00 40.12 173 PRO A CA 1
ATOM 1240 C C . PRO A 1 173 ? 38.114 10.813 23.489 1.00 40.12 173 PRO A C 1
ATOM 1242 O O . PRO A 1 173 ? 38.692 10.738 22.406 1.00 40.12 173 PRO A O 1
ATOM 1245 N N . GLU A 1 174 ? 38.246 9.853 24.404 1.00 35.50 174 GLU A N 1
ATOM 1246 C CA . GLU A 1 174 ? 38.806 8.543 24.060 1.00 35.50 174 GLU A CA 1
ATOM 1247 C C . GLU A 1 174 ? 37.818 7.404 24.339 1.00 35.50 174 GLU A C 1
ATOM 1249 O O . GLU A 1 174 ? 37.483 7.079 25.473 1.00 35.50 174 GLU A O 1
ATOM 1254 N N . ASN A 1 175 ? 37.461 6.732 23.242 1.00 39.31 175 ASN A N 1
ATOM 1255 C CA . ASN A 1 175 ? 37.392 5.278 23.166 1.00 39.31 175 ASN A CA 1
ATOM 1256 C C . ASN A 1 175 ? 36.281 4.566 23.961 1.00 39.31 175 ASN A C 1
ATOM 1258 O O . ASN A 1 175 ? 36.532 3.926 24.978 1.00 39.31 175 ASN A O 1
ATOM 1262 N N . ILE A 1 176 ? 35.086 4.497 23.364 1.00 33.72 176 ILE A N 1
ATOM 1263 C CA . ILE A 1 176 ? 34.258 3.287 23.464 1.00 33.72 176 ILE A CA 1
ATOM 1264 C C . ILE A 1 176 ? 33.909 2.830 22.048 1.00 33.72 176 ILE A C 1
ATOM 1266 O O . ILE A 1 176 ? 32.846 3.112 21.500 1.00 33.72 176 ILE A O 1
ATOM 1270 N N . ARG A 1 177 ? 34.844 2.097 21.438 1.00 35.25 177 ARG A N 1
ATOM 1271 C CA . ARG A 1 177 ? 34.514 1.132 20.389 1.00 35.25 177 ARG A CA 1
ATOM 1272 C C . ARG A 1 177 ? 33.777 -0.022 21.072 1.00 35.25 177 ARG A C 1
ATOM 1274 O O . ARG A 1 177 ? 34.411 -0.962 21.543 1.00 35.25 177 ARG A O 1
ATOM 1281 N N . ALA A 1 178 ? 32.454 0.080 21.182 1.00 30.50 178 ALA A N 1
ATOM 1282 C CA . ALA A 1 178 ? 31.629 -1.068 21.539 1.00 30.50 178 ALA A CA 1
ATOM 1283 C C . ALA A 1 178 ? 31.728 -2.109 20.404 1.00 30.50 178 ALA A C 1
ATOM 1285 O O . ALA A 1 178 ? 31.742 -1.722 19.229 1.00 30.50 178 ALA A O 1
ATOM 1286 N N . PRO A 1 179 ? 31.876 -3.407 20.714 1.00 30.42 179 PRO A N 1
ATOM 1287 C CA . PRO A 1 179 ? 31.937 -4.436 19.691 1.00 30.42 179 PRO A CA 1
ATOM 1288 C C . PRO A 1 179 ? 30.582 -4.527 18.980 1.00 30.42 179 PRO A C 1
ATOM 1290 O O . PRO A 1 179 ? 29.534 -4.536 19.623 1.00 30.42 179 PRO A O 1
ATOM 1293 N N . LEU A 1 180 ? 30.631 -4.577 17.648 1.00 29.44 180 LEU A N 1
ATOM 1294 C CA . LEU A 1 180 ? 29.513 -4.980 16.796 1.00 29.44 180 LEU A CA 1
ATOM 1295 C C . LEU A 1 180 ? 28.994 -6.338 17.299 1.00 29.44 180 LEU A C 1
ATOM 1297 O O . LEU A 1 180 ? 29.825 -7.240 17.453 1.00 29.44 180 LEU A O 1
ATOM 1301 N N . PRO A 1 181 ? 27.686 -6.518 17.556 1.00 35.00 181 PRO A N 1
ATOM 1302 C CA . PRO A 1 181 ? 27.165 -7.855 17.771 1.00 35.00 181 PRO A CA 1
ATOM 1303 C C . PRO A 1 181 ? 27.363 -8.661 16.483 1.00 35.00 181 PRO A C 1
ATOM 1305 O O . PRO A 1 181 ? 27.058 -8.200 15.381 1.00 35.00 181 PRO A O 1
ATOM 1308 N N . GLU A 1 182 ? 27.972 -9.833 16.650 1.00 34.94 182 GLU A N 1
ATOM 1309 C CA . GLU A 1 182 ? 28.158 -10.849 15.621 1.00 34.94 182 GLU A CA 1
ATOM 1310 C C . GLU A 1 182 ? 26.840 -11.149 14.905 1.00 34.94 182 GLU A C 1
ATOM 1312 O O . GLU A 1 182 ? 25.776 -11.202 15.519 1.00 34.94 182 GLU A O 1
ATOM 1317 N N . ALA A 1 183 ? 26.945 -11.351 13.593 1.00 40.34 183 ALA A N 1
ATOM 1318 C CA . ALA A 1 183 ? 25.854 -11.740 12.720 1.00 40.34 183 ALA A CA 1
ATOM 1319 C C . ALA A 1 183 ? 25.112 -12.968 13.275 1.00 40.34 183 ALA A C 1
ATOM 1321 O O . ALA A 1 183 ? 25.658 -14.073 13.288 1.00 40.34 183 ALA A O 1
ATOM 1322 N N . ALA A 1 184 ? 23.861 -12.763 13.685 1.00 36.25 184 ALA A N 1
ATOM 1323 C CA . ALA A 1 184 ? 22.879 -13.829 13.753 1.00 36.25 184 ALA A CA 1
ATOM 1324 C C . ALA A 1 184 ? 22.334 -14.027 12.335 1.00 36.25 184 ALA A C 1
ATOM 1326 O O . ALA A 1 184 ? 21.752 -13.125 11.735 1.00 36.25 184 ALA A O 1
ATOM 1327 N N . SER A 1 185 ? 22.648 -15.186 11.776 1.00 44.16 185 SER A N 1
ATOM 1328 C CA . SER A 1 185 ? 22.075 -15.718 10.551 1.00 44.16 185 SER A CA 1
ATOM 1329 C C . SER A 1 185 ? 20.583 -16.008 10.727 1.00 44.16 185 SER A C 1
ATOM 1331 O O . SER A 1 185 ? 20.199 -16.540 11.765 1.00 44.16 185 SER A O 1
ATOM 1333 N N . ASP A 1 186 ? 19.844 -15.754 9.646 1.00 41.47 186 ASP A N 1
ATOM 1334 C CA . ASP A 1 186 ? 18.497 -16.244 9.319 1.00 41.47 186 ASP A CA 1
ATOM 1335 C C . ASP A 1 186 ? 17.315 -15.497 9.971 1.00 41.47 186 ASP A C 1
ATOM 1337 O O . ASP A 1 186 ? 17.076 -15.605 11.165 1.00 41.47 186 ASP A O 1
ATOM 1341 N N . ASP A 1 187 ? 16.630 -14.677 9.150 1.00 36.25 187 ASP A N 1
ATOM 1342 C CA . ASP A 1 187 ? 15.158 -14.583 9.006 1.00 36.25 187 ASP A CA 1
ATOM 1343 C C . ASP A 1 187 ? 14.769 -13.287 8.259 1.00 36.25 187 ASP A C 1
ATOM 1345 O O . ASP A 1 187 ? 14.287 -12.303 8.822 1.00 36.25 187 ASP A O 1
ATOM 1349 N N . HIS A 1 188 ? 14.968 -13.270 6.936 1.00 37.69 188 HIS A N 1
ATOM 1350 C CA . HIS A 1 188 ? 14.560 -12.149 6.070 1.00 37.69 188 HIS A CA 1
ATOM 1351 C C . HIS A 1 188 ? 13.027 -12.000 5.914 1.00 37.69 188 HIS A C 1
ATOM 1353 O O . HIS A 1 188 ? 12.572 -11.085 5.228 1.00 37.69 188 HIS A O 1
ATOM 1359 N N . GLU A 1 189 ? 12.231 -12.849 6.569 1.00 40.78 189 GLU A N 1
ATOM 1360 C CA . GLU A 1 189 ? 10.764 -12.763 6.628 1.00 40.78 189 GLU A CA 1
ATOM 1361 C C . GLU A 1 189 ? 10.245 -11.887 7.783 1.00 40.78 189 GLU A C 1
ATOM 1363 O O . GLU A 1 189 ? 9.075 -11.516 7.792 1.00 40.78 189 GLU A O 1
ATOM 1368 N N . ASN A 1 190 ? 11.093 -11.486 8.739 1.00 45.53 190 ASN A N 1
ATOM 1369 C CA . ASN A 1 190 ? 10.591 -10.972 10.017 1.00 45.53 190 ASN A CA 1
ATOM 1370 C C . ASN A 1 190 ? 10.590 -9.438 10.170 1.00 45.53 190 ASN A C 1
ATOM 1372 O O . ASN A 1 190 ? 9.928 -8.928 11.060 1.00 45.53 190 ASN A O 1
ATOM 1376 N N . ILE A 1 191 ? 11.269 -8.658 9.319 1.00 40.25 191 ILE A N 1
ATOM 1377 C CA . ILE A 1 191 ? 11.377 -7.198 9.555 1.00 40.25 191 ILE A CA 1
ATOM 1378 C C . ILE A 1 191 ? 10.025 -6.486 9.353 1.00 40.25 191 ILE A C 1
ATOM 1380 O O . ILE A 1 191 ? 9.692 -5.572 10.101 1.00 40.25 191 ILE A O 1
ATOM 1384 N N . GLY A 1 192 ? 9.217 -6.926 8.380 1.00 41.06 192 GLY A N 1
ATOM 1385 C CA . GLY A 1 192 ? 7.867 -6.387 8.165 1.00 41.06 192 GLY A CA 1
ATOM 1386 C C . GLY A 1 192 ? 6.893 -6.794 9.274 1.00 41.06 192 GLY A C 1
ATOM 1387 O O . GLY A 1 192 ? 6.203 -5.945 9.829 1.00 41.06 192 GLY A O 1
ATOM 1388 N N . ALA A 1 193 ? 6.905 -8.072 9.659 1.00 42.38 193 ALA A N 1
ATOM 1389 C CA . ALA A 1 193 ? 6.039 -8.601 10.712 1.00 42.38 193 ALA A CA 1
ATOM 1390 C C . ALA A 1 193 ? 6.385 -8.038 12.106 1.00 42.38 193 ALA A C 1
ATOM 1392 O O . ALA A 1 193 ? 5.483 -7.741 12.884 1.00 42.38 193 ALA A O 1
ATOM 1393 N N . THR A 1 194 ? 7.670 -7.814 12.409 1.00 47.16 194 THR A N 1
ATOM 1394 C CA . THR A 1 194 ? 8.112 -7.147 13.647 1.00 47.16 194 THR A CA 1
ATOM 1395 C C . THR A 1 194 ? 7.632 -5.697 13.718 1.00 47.16 194 THR A C 1
ATOM 1397 O O . THR A 1 194 ? 7.171 -5.261 14.768 1.00 47.16 194 THR A O 1
ATOM 1400 N N . LEU A 1 195 ? 7.679 -4.944 12.612 1.00 48.62 195 LEU A N 1
ATOM 1401 C CA . LEU A 1 195 ? 7.206 -3.554 12.598 1.00 48.62 195 LEU A CA 1
ATOM 1402 C C . LEU A 1 195 ? 5.681 -3.450 12.739 1.00 48.62 195 LEU A C 1
ATOM 1404 O O . LEU A 1 195 ? 5.205 -2.578 13.463 1.00 48.62 195 LEU A O 1
ATOM 1408 N N . VAL A 1 196 ? 4.928 -4.349 12.094 1.00 61.44 196 VAL A N 1
ATOM 1409 C CA . VAL A 1 196 ? 3.465 -4.435 12.250 1.00 61.44 196 VAL A CA 1
ATOM 1410 C C . VAL A 1 196 ? 3.098 -4.816 13.685 1.00 61.44 196 VAL A C 1
ATOM 1412 O O . VAL A 1 196 ? 2.235 -4.176 14.279 1.00 61.44 196 VAL A O 1
ATOM 1415 N N . GLY A 1 197 ? 3.802 -5.788 14.275 1.00 63.75 197 GLY A N 1
ATOM 1416 C CA . GLY A 1 197 ? 3.622 -6.171 15.676 1.00 63.75 197 GLY A CA 1
ATOM 1417 C C . GLY A 1 197 ? 3.866 -5.008 16.641 1.00 63.75 197 GLY A C 1
ATOM 1418 O O . GLY A 1 197 ? 3.019 -4.719 17.481 1.00 63.75 197 GLY A O 1
ATOM 1419 N N . ALA A 1 198 ? 4.969 -4.275 16.472 1.00 65.06 198 ALA A N 1
ATOM 1420 C CA . ALA A 1 198 ? 5.289 -3.114 17.304 1.00 65.06 198 ALA A CA 1
ATOM 1421 C C . ALA A 1 198 ? 4.267 -1.971 17.156 1.00 65.06 198 ALA A C 1
ATOM 1423 O O . ALA A 1 198 ? 3.932 -1.297 18.133 1.00 65.06 198 ALA A O 1
ATOM 1424 N N . ALA A 1 199 ? 3.753 -1.743 15.943 1.00 68.88 199 ALA A N 1
ATOM 1425 C CA . ALA A 1 199 ? 2.709 -0.753 15.704 1.00 68.88 199 ALA A CA 1
ATOM 1426 C C . ALA A 1 199 ? 1.385 -1.153 16.370 1.00 68.88 199 ALA A C 1
ATOM 1428 O O . ALA A 1 199 ? 0.757 -0.314 17.016 1.00 68.88 199 ALA A O 1
ATOM 1429 N N . LEU A 1 200 ? 0.998 -2.427 16.264 1.00 70.00 200 LEU A N 1
ATOM 1430 C CA . LEU A 1 200 ? -0.201 -2.963 16.902 1.00 70.00 200 LEU A CA 1
ATOM 1431 C C . LEU A 1 200 ? -0.103 -2.894 18.432 1.00 70.00 200 LEU A C 1
ATOM 1433 O O . LEU A 1 200 ? -1.030 -2.413 19.075 1.00 70.00 200 LEU A O 1
ATOM 1437 N N . ALA A 1 201 ? 1.038 -3.286 19.003 1.00 69.38 201 ALA A N 1
ATOM 1438 C CA . ALA A 1 201 ? 1.334 -3.166 20.431 1.00 69.38 201 ALA A CA 1
ATOM 1439 C C . ALA A 1 201 ? 1.189 -1.722 20.926 1.00 69.38 201 ALA A C 1
ATOM 1441 O O . ALA A 1 201 ? 0.500 -1.451 21.908 1.00 69.38 201 ALA A O 1
ATOM 1442 N N . LYS A 1 202 ? 1.774 -0.769 20.193 1.00 63.91 202 LYS A N 1
ATOM 1443 C CA . LYS A 1 202 ? 1.661 0.650 20.526 1.00 63.91 202 LYS A CA 1
ATOM 1444 C C . LYS A 1 202 ? 0.225 1.166 20.418 1.00 63.91 202 LYS A C 1
ATOM 1446 O O . LYS A 1 202 ? -0.194 1.948 21.263 1.00 63.91 202 LYS A O 1
ATOM 1451 N N . ALA A 1 203 ? -0.516 0.757 19.391 1.00 69.62 203 ALA A N 1
ATOM 1452 C CA . ALA A 1 203 ? -1.906 1.163 19.224 1.00 69.62 203 ALA A CA 1
ATOM 1453 C C . ALA A 1 203 ? -2.784 0.617 20.361 1.00 69.62 203 ALA A C 1
ATOM 1455 O O . ALA A 1 203 ? -3.584 1.358 20.927 1.00 69.62 203 ALA A O 1
ATOM 1456 N N . ALA A 1 204 ? -2.575 -0.645 20.748 1.00 72.38 204 ALA A N 1
ATOM 1457 C CA . ALA A 1 204 ? -3.257 -1.264 21.880 1.00 72.38 204 ALA A CA 1
ATOM 1458 C C . ALA A 1 204 ? -2.938 -0.562 23.211 1.00 72.38 204 ALA A C 1
ATOM 1460 O O . ALA A 1 204 ? -3.811 -0.444 24.063 1.00 72.38 204 ALA A O 1
ATOM 1461 N N . ALA A 1 205 ? -1.718 -0.038 23.372 1.00 70.25 205 ALA A N 1
ATOM 1462 C CA . ALA A 1 205 ? -1.334 0.743 24.550 1.00 70.25 205 ALA A CA 1
ATOM 1463 C C . ALA A 1 205 ? -2.059 2.100 24.634 1.00 70.25 205 ALA A C 1
ATOM 1465 O O . ALA A 1 205 ? -2.234 2.650 25.722 1.00 70.25 205 ALA A O 1
ATOM 1466 N N . GLU A 1 206 ? -2.434 2.675 23.487 1.00 74.25 206 GLU A N 1
ATOM 1467 C CA . GLU A 1 206 ? -3.126 3.965 23.412 1.00 74.25 206 GLU A CA 1
ATOM 1468 C C . GLU A 1 206 ? -4.644 3.819 23.609 1.00 74.25 206 GLU A C 1
ATOM 1470 O O . GLU A 1 206 ? -5.234 4.629 24.328 1.00 74.25 206 GLU A O 1
ATOM 1475 N N . ASP A 1 207 ? -5.265 2.808 22.991 1.00 82.38 207 ASP A N 1
ATOM 1476 C CA . ASP A 1 207 ? -6.708 2.549 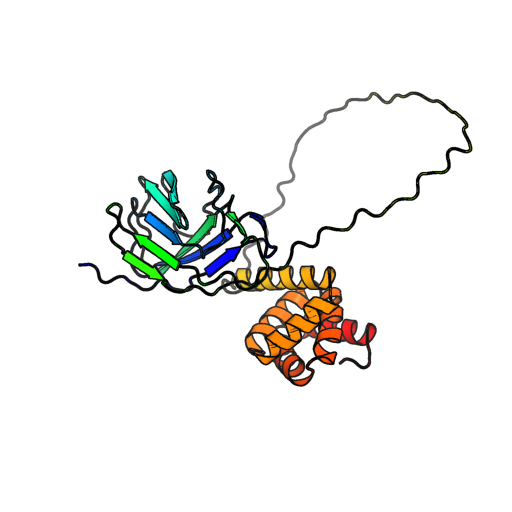23.079 1.00 82.38 207 ASP A CA 1
ATOM 1477 C C . ASP A 1 207 ? -7.039 1.050 22.896 1.00 82.38 207 ASP A C 1
ATOM 1479 O O . ASP A 1 207 ? -7.326 0.600 21.780 1.00 82.38 207 ASP A O 1
ATOM 1483 N N . PRO A 1 208 ? -7.003 0.250 23.976 1.00 78.88 208 PRO A N 1
ATOM 1484 C CA . PRO A 1 208 ? -7.237 -1.189 23.892 1.00 78.88 208 PRO A CA 1
ATOM 1485 C C . PRO A 1 208 ? -8.681 -1.541 23.513 1.00 78.88 208 PRO A C 1
ATOM 1487 O O . PRO A 1 208 ? -8.889 -2.575 22.885 1.00 78.88 208 PRO A O 1
ATOM 1490 N N . GLU A 1 209 ? -9.660 -0.686 23.827 1.00 80.81 209 GLU A N 1
ATOM 1491 C CA . GLU A 1 209 ? -11.074 -0.926 23.508 1.00 80.81 209 GLU A CA 1
ATOM 1492 C C . GLU A 1 209 ? -11.290 -0.881 21.984 1.00 80.81 209 GLU A C 1
ATOM 1494 O O . GLU A 1 209 ? -11.750 -1.840 21.359 1.00 80.81 209 GLU A O 1
ATOM 1499 N N . SER A 1 210 ? -10.867 0.216 21.344 1.00 75.88 210 SER A N 1
ATOM 1500 C CA . SER A 1 210 ? -11.002 0.366 19.888 1.00 75.88 210 SER A CA 1
ATOM 1501 C C . SER A 1 210 ? -10.183 -0.672 19.118 1.00 75.88 210 SER A C 1
ATOM 1503 O O . SER A 1 210 ? -10.626 -1.167 18.078 1.00 75.88 210 SER A O 1
ATOM 1505 N N . ILE A 1 211 ? -8.985 -1.003 19.610 1.00 85.25 211 ILE A N 1
ATOM 1506 C CA . ILE A 1 211 ? -8.128 -2.008 18.977 1.00 85.25 211 ILE A CA 1
ATOM 1507 C C . ILE A 1 211 ? -8.701 -3.408 19.150 1.00 85.25 211 ILE A C 1
ATOM 1509 O O . ILE A 1 211 ? -8.673 -4.174 18.192 1.00 85.25 211 ILE A O 1
ATOM 1513 N N . GLY A 1 212 ? -9.273 -3.732 20.309 1.00 82.75 212 GLY A N 1
ATOM 1514 C CA . GLY A 1 212 ? -9.936 -5.010 20.525 1.00 82.75 212 GLY A CA 1
ATOM 1515 C C . GLY A 1 212 ? -11.110 -5.228 19.573 1.00 82.75 212 GLY A C 1
ATOM 1516 O O . GLY A 1 212 ? -11.173 -6.254 18.898 1.00 82.75 212 GLY A O 1
ATOM 1517 N N . ALA A 1 213 ? -11.978 -4.227 19.411 1.00 73.75 213 ALA A N 1
ATOM 1518 C CA . ALA A 1 213 ? -13.081 -4.296 18.451 1.00 73.75 213 ALA A CA 1
ATOM 1519 C C . ALA A 1 213 ? -12.591 -4.468 16.998 1.00 73.75 213 ALA A C 1
ATOM 1521 O O . ALA A 1 213 ? -13.127 -5.279 16.242 1.00 73.75 213 ALA A O 1
ATOM 1522 N N . ALA A 1 214 ? -11.540 -3.739 16.602 1.00 74.25 214 ALA A N 1
ATOM 1523 C CA . ALA A 1 214 ? -10.945 -3.879 15.272 1.00 74.25 214 ALA A CA 1
ATOM 1524 C C . ALA A 1 214 ? -10.300 -5.258 15.065 1.00 74.25 214 ALA A C 1
ATOM 1526 O O . ALA A 1 214 ? -10.373 -5.821 13.972 1.00 74.25 214 ALA A O 1
ATOM 1527 N N . LEU A 1 215 ? -9.686 -5.808 16.112 1.00 79.00 215 LEU A N 1
ATOM 1528 C CA . LEU A 1 215 ? -9.076 -7.128 16.096 1.00 79.00 215 LEU A CA 1
ATOM 1529 C C . LEU A 1 215 ? -10.132 -8.227 15.947 1.00 79.00 215 LEU A C 1
ATOM 1531 O O . LEU A 1 215 ? -9.913 -9.154 15.173 1.00 79.00 215 LEU A O 1
ATOM 1535 N N . ALA A 1 216 ? -11.269 -8.109 16.637 1.00 77.81 216 ALA A N 1
ATOM 1536 C CA . ALA A 1 216 ? -12.395 -9.036 16.518 1.00 77.81 216 ALA A CA 1
ATOM 1537 C C . ALA A 1 216 ? -12.943 -9.072 15.085 1.00 77.81 216 ALA A C 1
ATOM 1539 O O . ALA A 1 216 ? -13.049 -10.144 14.488 1.00 77.81 216 ALA A O 1
ATOM 1540 N N . GLU A 1 217 ? -13.188 -7.898 14.497 1.00 66.88 217 GLU A N 1
ATOM 1541 C CA . GLU A 1 217 ? -13.648 -7.788 13.110 1.00 66.88 217 GLU A CA 1
ATOM 1542 C C . GLU A 1 217 ? -12.619 -8.378 12.134 1.00 66.88 217 GLU A C 1
ATOM 1544 O O . GLU A 1 217 ? -12.960 -9.201 11.285 1.00 66.88 217 GLU A O 1
ATOM 1549 N N . ALA A 1 218 ? -11.341 -8.017 12.271 1.00 70.81 218 ALA A N 1
ATOM 1550 C CA . ALA A 1 218 ? -10.298 -8.491 11.368 1.00 70.81 218 ALA A CA 1
ATOM 1551 C C . ALA A 1 218 ? -10.048 -10.004 11.493 1.00 70.81 218 ALA A C 1
ATOM 1553 O O . ALA A 1 218 ? -9.816 -10.677 10.488 1.00 70.81 218 ALA A O 1
ATOM 1554 N N . ALA A 1 219 ? -10.134 -10.559 12.705 1.00 77.19 219 ALA A N 1
ATOM 1555 C CA . ALA A 1 219 ? -10.014 -11.995 12.933 1.00 77.19 219 ALA A CA 1
ATOM 1556 C C . ALA A 1 219 ? -11.179 -12.780 12.315 1.00 77.19 219 ALA A C 1
ATOM 1558 O O . ALA A 1 219 ? -10.994 -13.936 11.943 1.00 77.19 219 ALA A O 1
ATOM 1559 N N . SER A 1 220 ? -12.363 -12.169 12.189 1.00 74.56 220 SER A N 1
ATOM 1560 C CA . SER A 1 220 ? -13.512 -12.796 11.523 1.00 74.56 220 SER A CA 1
ATOM 1561 C C . SER A 1 220 ? -13.326 -12.921 10.004 1.00 74.56 220 SER A C 1
ATOM 1563 O O . SER A 1 220 ? -13.871 -13.835 9.378 1.00 74.56 220 SER A O 1
ATOM 1565 N N . GLU A 1 221 ? -12.519 -12.035 9.412 1.00 75.12 221 GLU A N 1
ATOM 1566 C CA . GLU A 1 221 ? -12.173 -12.038 7.988 1.00 75.12 221 GLU A CA 1
ATOM 1567 C C . GLU A 1 221 ? -10.990 -12.978 7.691 1.00 75.12 221 GLU A C 1
ATOM 1569 O O . GLU A 1 221 ? -11.073 -13.800 6.774 1.00 75.12 221 GLU A O 1
ATOM 1574 N N . ASP A 1 222 ? -9.898 -12.874 8.460 1.00 78.06 222 ASP A N 1
ATOM 1575 C CA . ASP A 1 222 ? -8.680 -13.674 8.273 1.00 78.06 222 ASP A CA 1
ATOM 1576 C C . ASP A 1 222 ? -7.953 -13.951 9.609 1.00 78.06 222 ASP A C 1
ATOM 1578 O O . ASP A 1 222 ? -7.030 -13.224 9.998 1.00 78.06 222 ASP A O 1
ATOM 1582 N N . PRO A 1 223 ? -8.325 -15.025 10.326 1.00 76.62 223 PRO A N 1
ATOM 1583 C CA . PRO A 1 223 ? -7.726 -15.342 11.618 1.00 76.62 223 PRO A CA 1
ATOM 1584 C C . PRO A 1 223 ? -6.256 -15.772 11.509 1.00 76.62 223 PRO A C 1
ATOM 1586 O O . PRO A 1 223 ? -5.511 -15.604 12.473 1.00 76.62 223 PRO A O 1
ATOM 1589 N N . GLU A 1 224 ? -5.807 -16.297 10.362 1.00 78.69 224 GLU A N 1
ATOM 1590 C CA . GLU A 1 224 ? -4.427 -16.769 10.189 1.00 78.69 224 GLU A CA 1
ATOM 1591 C C . GLU A 1 224 ? -3.452 -15.582 10.177 1.00 78.69 224 GLU A C 1
ATOM 1593 O O . GLU A 1 224 ? -2.496 -15.526 10.959 1.00 78.69 224 GLU A O 1
ATOM 1598 N N . SER A 1 225 ? -3.740 -14.578 9.343 1.00 75.88 225 SER A N 1
ATOM 1599 C CA . SER A 1 225 ? -2.931 -13.357 9.262 1.00 75.88 225 SER A CA 1
ATOM 1600 C C . SER A 1 225 ? -2.947 -12.570 10.576 1.00 75.88 225 SER A C 1
ATOM 1602 O O . SER A 1 225 ? -1.910 -12.055 11.010 1.00 75.88 225 SER A O 1
ATOM 1604 N N . ILE A 1 226 ? -4.103 -12.507 11.245 1.00 84.38 226 ILE A N 1
ATOM 1605 C CA . ILE A 1 226 ? -4.236 -11.828 12.537 1.00 84.38 226 ILE A CA 1
ATOM 1606 C C . ILE A 1 226 ? -3.481 -12.565 13.641 1.00 84.38 226 ILE A C 1
ATOM 1608 O O . ILE A 1 226 ? -2.802 -11.924 14.442 1.00 84.38 226 ILE A O 1
ATOM 1612 N N . GLY A 1 227 ? -3.507 -13.897 13.650 1.00 82.62 227 GLY A N 1
ATOM 1613 C CA . GLY A 1 227 ? -2.717 -14.692 14.584 1.00 82.62 227 GLY A CA 1
ATOM 1614 C C . GLY A 1 227 ? -1.216 -14.423 14.463 1.00 82.62 227 GLY A C 1
ATOM 1615 O O . GLY A 1 227 ? -0.536 -14.204 15.469 1.00 82.62 227 GLY A O 1
ATOM 1616 N N . ALA A 1 228 ? -0.693 -14.346 13.237 1.00 77.56 228 ALA A N 1
ATOM 1617 C CA . ALA A 1 228 ? 0.709 -14.004 13.003 1.00 77.56 228 ALA A CA 1
ATOM 1618 C C . ALA A 1 228 ? 1.065 -12.591 13.510 1.00 77.56 228 ALA A C 1
ATOM 1620 O O . ALA A 1 228 ? 2.111 -12.405 14.140 1.00 77.56 228 ALA A O 1
ATOM 1621 N N . ALA A 1 229 ? 0.192 -11.602 13.283 1.00 79.06 229 ALA A N 1
ATOM 1622 C CA . ALA A 1 229 ? 0.383 -10.238 13.778 1.00 79.06 229 ALA A CA 1
ATOM 1623 C C . ALA A 1 229 ? 0.334 -10.167 15.314 1.00 79.06 229 ALA A C 1
ATOM 1625 O O . ALA A 1 229 ? 1.181 -9.512 15.926 1.00 79.06 229 ALA A O 1
ATOM 1626 N N . LEU A 1 230 ? -0.600 -10.887 15.941 1.00 84.50 230 LEU A N 1
ATOM 1627 C CA . LEU A 1 230 ? -0.735 -10.962 17.395 1.00 84.50 230 LEU A CA 1
ATOM 1628 C C . LEU A 1 230 ? 0.487 -11.585 18.057 1.00 84.50 230 LEU A C 1
ATOM 1630 O O . LEU A 1 230 ? 0.952 -11.059 19.063 1.00 84.50 230 LEU A O 1
ATOM 1634 N N . ALA A 1 231 ? 1.043 -12.656 17.486 1.00 82.06 231 ALA A N 1
ATOM 1635 C CA . ALA A 1 231 ? 2.261 -13.276 18.006 1.00 82.06 231 ALA A CA 1
ATOM 1636 C C . ALA A 1 231 ? 3.420 -12.270 18.071 1.00 82.06 231 ALA A C 1
ATOM 1638 O O . ALA A 1 231 ? 4.133 -12.199 19.069 1.00 82.06 231 ALA A O 1
ATOM 1639 N N . LYS A 1 232 ? 3.577 -11.444 17.029 1.00 79.06 232 LYS A N 1
ATOM 1640 C CA . LYS A 1 232 ? 4.610 -10.401 16.994 1.00 79.06 232 LYS A CA 1
ATOM 1641 C C . LYS A 1 232 ? 4.305 -9.254 17.945 1.00 79.06 232 LYS A C 1
ATOM 1643 O O . LYS A 1 232 ? 5.208 -8.792 18.626 1.00 79.06 232 LYS A O 1
ATOM 1648 N N . ALA A 1 233 ? 3.056 -8.809 18.017 1.00 82.38 233 ALA A N 1
ATOM 1649 C CA . ALA A 1 233 ? 2.676 -7.716 18.899 1.00 82.38 233 ALA A CA 1
ATOM 1650 C C . ALA A 1 233 ? 2.805 -8.092 20.382 1.00 82.38 233 ALA A C 1
ATOM 1652 O O . ALA A 1 233 ? 3.331 -7.313 21.171 1.00 82.38 233 ALA A O 1
ATOM 1653 N N . ALA A 1 234 ? 2.397 -9.308 20.751 1.00 85.75 234 ALA A N 1
ATOM 1654 C CA . ALA A 1 234 ? 2.533 -9.818 22.110 1.00 85.75 234 ALA A CA 1
ATOM 1655 C C . ALA A 1 234 ? 4.000 -9.990 22.531 1.00 85.75 234 ALA A C 1
ATOM 1657 O O . ALA A 1 234 ? 4.305 -9.880 23.714 1.00 85.75 234 ALA A O 1
ATOM 1658 N N . ALA A 1 235 ? 4.912 -10.251 21.586 1.00 82.75 235 ALA A N 1
ATOM 1659 C CA . ALA A 1 235 ? 6.347 -10.302 21.870 1.00 82.75 235 ALA A CA 1
ATOM 1660 C C . ALA A 1 235 ? 6.938 -8.915 22.186 1.00 82.75 235 ALA A C 1
ATOM 1662 O O . ALA A 1 235 ? 7.927 -8.820 22.913 1.00 82.75 235 ALA A O 1
ATOM 1663 N N . GLU A 1 236 ? 6.338 -7.848 21.651 1.00 83.25 236 GLU A N 1
ATOM 1664 C CA . GLU A 1 236 ? 6.753 -6.462 21.889 1.00 83.25 236 GLU A CA 1
ATOM 1665 C C . GLU A 1 236 ? 6.148 -5.895 23.181 1.00 83.25 236 GLU A C 1
ATOM 1667 O O . GLU A 1 236 ? 6.871 -5.334 24.005 1.00 83.25 236 GLU A O 1
ATOM 1672 N N . ASP A 1 237 ? 4.834 -6.049 23.371 1.00 83.31 237 ASP A N 1
ATOM 1673 C CA . ASP A 1 237 ? 4.126 -5.596 24.571 1.00 83.31 237 ASP A CA 1
ATOM 1674 C C . ASP A 1 237 ? 2.935 -6.515 24.904 1.00 83.31 237 ASP A C 1
ATOM 1676 O O . ASP A 1 237 ? 1.807 -6.287 24.449 1.00 83.31 237 ASP A O 1
ATOM 1680 N N . PRO A 1 238 ? 3.154 -7.567 25.708 1.00 85.12 238 PRO A N 1
ATOM 1681 C CA . PRO A 1 238 ? 2.086 -8.480 26.088 1.00 85.12 238 PRO A CA 1
ATOM 1682 C C . PRO A 1 238 ? 1.043 -7.815 26.993 1.00 85.12 238 PRO A C 1
ATOM 1684 O O . PRO A 1 238 ? -0.090 -8.288 27.025 1.00 85.12 238 PRO A O 1
ATOM 1687 N N . GLU A 1 239 ? 1.384 -6.734 27.708 1.00 87.06 239 GLU A N 1
ATOM 1688 C CA . GLU A 1 239 ? 0.449 -6.084 28.630 1.00 87.06 239 GLU A CA 1
ATOM 1689 C C . GLU A 1 239 ? -0.666 -5.382 27.844 1.00 87.06 239 GLU A C 1
ATOM 1691 O O . GLU A 1 239 ? -1.854 -5.687 27.983 1.00 87.06 239 GLU A O 1
ATOM 1696 N N . SER A 1 240 ? -0.257 -4.505 26.927 1.00 87.31 240 SER A N 1
ATOM 1697 C CA . SER A 1 240 ? -1.169 -3.753 26.065 1.00 87.31 240 SER A CA 1
ATOM 1698 C C . SER A 1 240 ? -1.980 -4.666 25.143 1.00 87.31 240 SER A C 1
ATOM 1700 O O . SER A 1 240 ? -3.184 -4.471 24.965 1.00 87.31 240 SER A O 1
ATOM 1702 N N . ILE A 1 241 ? -1.347 -5.705 24.587 1.00 92.50 241 ILE A N 1
ATOM 1703 C CA . ILE A 1 241 ? -2.038 -6.682 23.737 1.00 92.50 241 ILE A CA 1
ATOM 1704 C C . ILE A 1 241 ? -3.017 -7.536 24.537 1.00 92.50 241 ILE A C 1
ATOM 1706 O O . ILE A 1 241 ? -4.096 -7.840 24.033 1.00 92.50 241 ILE A O 1
ATOM 1710 N N . GLY A 1 242 ? -2.698 -7.874 25.786 1.00 89.69 242 GLY A N 1
ATOM 1711 C CA . GLY A 1 242 ? -3.637 -8.546 26.673 1.00 89.69 242 GLY A CA 1
ATOM 1712 C C . GLY A 1 242 ? -4.910 -7.725 26.897 1.00 89.69 242 GLY A C 1
ATOM 1713 O O . GLY A 1 242 ? -6.015 -8.241 26.745 1.00 89.69 242 GLY A O 1
ATOM 1714 N N . ALA A 1 243 ? -4.778 -6.428 27.179 1.00 84.94 243 ALA A N 1
ATOM 1715 C CA . ALA A 1 243 ? -5.937 -5.549 27.343 1.00 84.94 243 ALA A CA 1
ATOM 1716 C C . ALA A 1 243 ? -6.829 -5.504 26.085 1.00 84.94 243 ALA A C 1
ATOM 1718 O O . ALA A 1 243 ? -8.047 -5.636 26.194 1.00 84.94 243 ALA A O 1
ATOM 1719 N N . ALA A 1 244 ? -6.236 -5.391 24.893 1.00 89.31 244 ALA A N 1
ATOM 1720 C CA . ALA A 1 244 ? -6.994 -5.409 23.640 1.00 89.31 244 ALA A CA 1
ATOM 1721 C C . ALA A 1 244 ? -7.629 -6.780 23.338 1.00 89.31 244 ALA A C 1
ATOM 1723 O O . ALA A 1 244 ? -8.729 -6.845 22.795 1.00 89.31 244 ALA A O 1
ATOM 1724 N N . LEU A 1 245 ? -6.966 -7.884 23.700 1.00 91.44 245 LEU A N 1
ATOM 1725 C CA . LEU A 1 245 ? -7.501 -9.237 23.529 1.00 91.44 245 LEU A CA 1
ATOM 1726 C C . LEU A 1 245 ? -8.720 -9.506 24.415 1.00 91.44 245 LEU A C 1
ATOM 1728 O O . LEU A 1 245 ? -9.642 -10.175 23.956 1.00 91.44 245 LEU A O 1
ATOM 1732 N N . ALA A 1 246 ? -8.733 -8.985 25.645 1.00 88.69 246 ALA A N 1
ATOM 1733 C CA . ALA A 1 246 ? -9.892 -9.082 26.531 1.00 88.69 246 ALA A CA 1
ATOM 1734 C C . ALA A 1 246 ? -11.128 -8.424 25.894 1.00 88.69 246 ALA A C 1
ATOM 1736 O O . ALA A 1 246 ? -12.200 -9.027 25.838 1.00 88.69 246 ALA A O 1
ATOM 1737 N N . GLU A 1 247 ? -10.960 -7.229 25.321 1.00 86.50 247 GLU A N 1
ATOM 1738 C CA . GLU A 1 247 ? -12.048 -6.565 24.602 1.00 86.50 247 GLU A CA 1
ATOM 1739 C C . GLU A 1 247 ? -12.453 -7.353 23.347 1.00 86.50 247 GLU A C 1
ATOM 1741 O O . GLU A 1 247 ? -13.632 -7.639 23.141 1.00 86.50 247 GLU A O 1
ATOM 1746 N N . ALA A 1 248 ? -11.482 -7.772 22.530 1.00 87.94 248 ALA A N 1
ATOM 1747 C CA . ALA A 1 248 ? -11.746 -8.481 21.280 1.00 87.94 248 ALA A CA 1
ATOM 1748 C C . ALA A 1 248 ? -12.523 -9.789 21.490 1.00 87.94 248 ALA A C 1
ATOM 1750 O O . ALA A 1 248 ? -13.445 -10.109 20.737 1.00 87.94 248 ALA A O 1
ATOM 1751 N N . ALA A 1 249 ? -12.160 -10.550 22.524 1.00 89.00 249 ALA A N 1
ATOM 1752 C CA . ALA A 1 249 ? -12.815 -11.806 22.855 1.00 89.00 249 ALA A CA 1
ATOM 1753 C C . ALA A 1 249 ? -14.247 -11.604 23.381 1.00 89.00 249 ALA A C 1
ATOM 1755 O O . ALA A 1 249 ? -15.087 -12.489 23.216 1.00 89.00 249 ALA A O 1
ATOM 1756 N N . SER A 1 250 ? -14.557 -10.438 23.958 1.00 84.88 250 SER A N 1
ATOM 1757 C CA . SER A 1 250 ? -15.927 -10.090 24.346 1.00 84.88 250 SER A CA 1
ATOM 1758 C C . SER A 1 250 ? -16.839 -9.810 23.138 1.00 84.88 250 SER A C 1
ATOM 1760 O O . SER A 1 250 ? -18.040 -10.086 23.200 1.00 84.88 250 SER A O 1
ATOM 1762 N N . GLU A 1 251 ? -16.261 -9.331 22.032 1.00 84.44 251 GLU A N 1
ATOM 1763 C CA . GLU A 1 251 ? -16.966 -9.005 20.788 1.00 84.44 251 GLU A CA 1
ATOM 1764 C C . GLU A 1 251 ? -17.155 -10.237 19.883 1.00 84.44 251 GLU A C 1
ATOM 1766 O O . GLU A 1 251 ? -18.285 -10.550 19.495 1.00 84.44 251 GLU A O 1
ATOM 1771 N N . ASP A 1 252 ? -16.080 -10.978 19.579 1.00 85.56 252 ASP A N 1
ATOM 1772 C CA . ASP A 1 252 ? -16.145 -12.221 18.791 1.00 85.56 252 ASP A CA 1
ATOM 1773 C C . ASP A 1 252 ? -15.160 -13.298 19.298 1.00 85.56 252 ASP A C 1
ATOM 1775 O O . ASP A 1 252 ? -14.043 -13.445 18.784 1.00 85.56 252 ASP A O 1
ATOM 1779 N N . PRO A 1 253 ? -15.568 -14.114 20.287 1.00 87.38 253 PRO A N 1
ATOM 1780 C CA . PRO A 1 253 ? -14.694 -15.117 20.888 1.00 87.38 253 PRO A CA 1
ATOM 1781 C C . PRO A 1 253 ? -14.340 -16.275 19.943 1.00 87.38 253 PRO A C 1
ATOM 1783 O O . PRO A 1 253 ? -13.320 -16.934 20.148 1.00 87.38 253 PRO A O 1
ATOM 1786 N N . GLU A 1 254 ? -15.158 -16.568 18.924 1.00 88.31 254 GLU A N 1
ATOM 1787 C CA . GLU A 1 254 ? -14.895 -17.687 18.007 1.00 88.31 254 GLU A CA 1
ATOM 1788 C C . GLU A 1 254 ? -13.752 -17.334 17.051 1.00 88.31 254 GLU A C 1
ATOM 1790 O O . GLU A 1 254 ? -12.777 -18.086 16.940 1.00 88.31 254 GLU A O 1
ATOM 1795 N N . SER A 1 255 ? -13.839 -16.160 16.424 1.00 87.75 255 SER A N 1
ATOM 1796 C CA . SER A 1 255 ? -12.821 -15.659 15.499 1.00 87.75 255 SER A CA 1
ATOM 1797 C C . SER A 1 255 ? -11.506 -15.352 16.218 1.00 87.75 255 SER A C 1
ATOM 1799 O O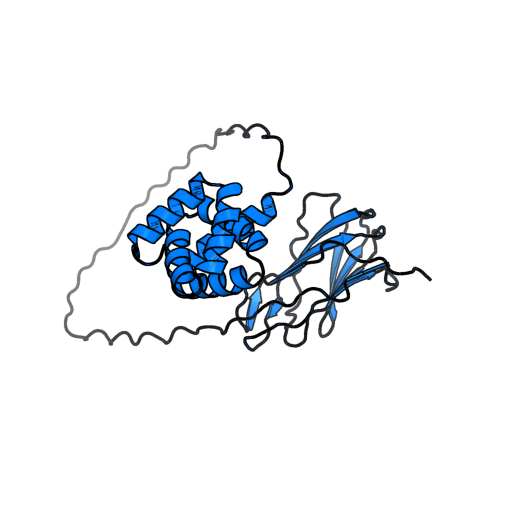 . SER A 1 255 ? -10.433 -15.767 15.767 1.00 87.75 255 SER A O 1
ATOM 1801 N N . ILE A 1 256 ? -11.577 -14.716 17.392 1.00 91.88 256 ILE A N 1
ATOM 1802 C CA . ILE A 1 256 ? -10.395 -14.441 18.219 1.00 91.88 256 ILE A CA 1
ATOM 1803 C C . ILE A 1 256 ? -9.758 -15.731 18.732 1.00 91.88 256 ILE A C 1
ATOM 1805 O O . ILE A 1 256 ? -8.535 -15.858 18.710 1.00 91.88 256 ILE A O 1
ATOM 1809 N N . GLY A 1 257 ? -10.554 -16.735 19.106 1.00 89.75 257 GLY A N 1
ATOM 1810 C CA . GLY A 1 257 ? -10.041 -18.053 19.476 1.00 89.75 257 GLY A CA 1
ATOM 1811 C C . GLY A 1 257 ? -9.253 -18.731 18.348 1.00 89.75 257 GLY A C 1
ATOM 1812 O O . GLY A 1 257 ? -8.212 -19.339 18.606 1.00 89.75 257 GLY A O 1
ATOM 1813 N N . ALA A 1 258 ? -9.702 -18.600 17.094 1.00 83.25 258 ALA A N 1
ATOM 1814 C CA . ALA A 1 258 ? -8.982 -19.119 15.931 1.00 83.25 258 ALA A CA 1
ATOM 1815 C C . ALA A 1 258 ? -7.660 -18.371 15.688 1.00 83.25 258 ALA A C 1
ATOM 1817 O O . ALA A 1 258 ? -6.622 -19.009 15.503 1.00 83.25 258 ALA A O 1
ATOM 1818 N N . ALA A 1 259 ? -7.677 -17.037 15.764 1.00 88.69 259 ALA A N 1
ATOM 1819 C CA . ALA A 1 259 ? -6.472 -16.224 15.619 1.00 88.69 259 ALA A CA 1
ATOM 1820 C C . ALA A 1 259 ? -5.450 -16.498 16.734 1.00 88.69 259 ALA A C 1
ATOM 1822 O O . ALA A 1 259 ? -4.256 -16.627 16.472 1.00 88.69 259 ALA A O 1
ATOM 1823 N N . LEU A 1 260 ? -5.904 -16.669 17.977 1.00 91.50 260 LEU A N 1
ATOM 1824 C CA . LEU A 1 260 ? -5.048 -17.026 19.110 1.00 91.50 260 LEU A CA 1
ATOM 1825 C C . LEU A 1 260 ? -4.420 -18.414 18.963 1.00 91.50 260 LEU A C 1
ATOM 1827 O O . LEU A 1 260 ? -3.277 -18.607 19.379 1.00 91.50 260 LEU A O 1
ATOM 1831 N N . ALA A 1 261 ? -5.130 -19.377 18.369 1.00 86.88 261 ALA A N 1
ATOM 1832 C CA . ALA A 1 261 ? -4.568 -20.695 18.092 1.00 86.88 261 ALA A CA 1
ATOM 1833 C C . ALA A 1 261 ? -3.388 -20.608 17.109 1.00 86.88 261 ALA A C 1
ATOM 1835 O O . ALA A 1 261 ? -2.355 -21.235 17.351 1.00 86.88 261 ALA A O 1
ATOM 1836 N N . GLU A 1 262 ? -3.517 -19.790 16.060 1.00 84.69 262 GLU A N 1
ATOM 1837 C CA . GLU A 1 262 ? -2.436 -19.523 15.106 1.00 84.69 262 GLU A CA 1
ATOM 1838 C C . GLU A 1 262 ? -1.297 -18.709 15.745 1.00 84.69 262 GLU A C 1
ATOM 1840 O O . GLU A 1 262 ? -0.111 -19.003 15.568 1.00 84.69 262 GLU A O 1
ATOM 1845 N N . ALA A 1 263 ? -1.630 -17.710 16.563 1.00 86.56 263 ALA A N 1
ATOM 1846 C CA . ALA A 1 263 ? -0.639 -16.914 17.276 1.00 86.56 263 ALA A CA 1
ATOM 1847 C C . ALA A 1 263 ? 0.206 -17.786 18.218 1.00 86.56 263 ALA A C 1
ATOM 1849 O O . ALA A 1 263 ? 1.433 -17.694 18.232 1.00 86.56 263 ALA A O 1
ATOM 1850 N N . ALA A 1 264 ? -0.439 -18.694 18.955 1.00 88.81 264 ALA A N 1
ATOM 1851 C CA . ALA A 1 264 ? 0.223 -19.605 19.879 1.00 88.81 264 ALA A CA 1
ATOM 1852 C C . ALA A 1 264 ? 1.084 -20.669 19.176 1.00 88.81 264 ALA A C 1
ATOM 1854 O O . ALA A 1 264 ? 2.044 -21.152 19.776 1.00 88.81 264 ALA A O 1
ATOM 1855 N N . SER A 1 265 ? 0.792 -21.046 17.923 1.00 82.00 265 SER A N 1
ATOM 1856 C CA . SER A 1 265 ? 1.718 -21.889 17.150 1.00 82.00 265 SER A CA 1
ATOM 1857 C C . SER A 1 265 ? 2.984 -21.152 16.723 1.00 82.00 265 SER A C 1
ATOM 1859 O O . SER A 1 265 ? 4.020 -21.797 16.563 1.00 82.00 265 SER A O 1
ATOM 1861 N N . ASN A 1 266 ? 2.910 -19.828 16.570 1.00 78.62 266 ASN A N 1
ATOM 1862 C CA . ASN A 1 266 ? 4.038 -18.991 16.175 1.00 78.62 266 ASN A CA 1
ATOM 1863 C C . ASN A 1 266 ? 4.890 -18.551 17.378 1.00 78.62 266 ASN A C 1
ATOM 1865 O O . ASN A 1 266 ? 6.113 -18.675 17.330 1.00 78.62 266 ASN A O 1
ATOM 1869 N N . ASP A 1 267 ? 4.264 -18.080 18.461 1.00 82.81 267 ASP A N 1
ATOM 1870 C CA . ASP A 1 267 ? 4.941 -17.704 19.709 1.00 82.81 267 ASP A CA 1
ATOM 1871 C C . ASP A 1 267 ? 4.063 -17.975 20.953 1.00 82.81 267 ASP A C 1
ATOM 1873 O O . ASP A 1 267 ? 3.331 -17.099 21.427 1.00 82.81 267 ASP A O 1
ATOM 1877 N N . PRO A 1 268 ? 4.118 -19.194 21.519 1.00 81.62 268 PRO A N 1
ATOM 1878 C CA . PRO A 1 268 ? 3.283 -19.571 22.657 1.00 81.62 268 PRO A CA 1
ATOM 1879 C C . PRO A 1 268 ? 3.668 -18.866 23.964 1.00 81.62 268 PRO A C 1
ATOM 1881 O O . PRO A 1 268 ? 2.831 -18.781 24.863 1.00 81.62 268 PRO A O 1
ATOM 1884 N N . GLU A 1 269 ? 4.914 -18.401 24.114 1.00 85.44 269 GLU A N 1
ATOM 1885 C CA . GLU A 1 269 ? 5.373 -17.755 25.350 1.00 85.44 269 GLU A CA 1
ATOM 1886 C C . GLU A 1 269 ? 4.808 -16.339 25.449 1.00 85.44 269 GLU A C 1
ATOM 1888 O O . GLU A 1 269 ? 4.162 -16.004 26.445 1.00 85.44 269 GLU A O 1
ATOM 1893 N N . SER A 1 270 ? 4.966 -15.551 24.385 1.00 88.00 270 SER A N 1
ATOM 1894 C CA . SER A 1 270 ? 4.468 -14.176 24.329 1.00 88.00 270 SER A CA 1
ATOM 1895 C C . SER A 1 270 ? 2.940 -14.121 24.372 1.00 88.00 270 SER A C 1
ATOM 1897 O O . SER A 1 270 ? 2.360 -13.347 25.134 1.00 88.00 270 SER A O 1
ATOM 1899 N N . ILE A 1 271 ? 2.265 -15.010 23.634 1.00 92.69 271 ILE A N 1
ATOM 1900 C CA . ILE A 1 271 ? 0.798 -15.110 23.665 1.00 92.69 271 ILE A CA 1
ATOM 1901 C C . ILE A 1 271 ? 0.296 -15.596 25.024 1.00 92.69 271 ILE A C 1
ATOM 1903 O O . ILE A 1 271 ? -0.701 -15.084 25.528 1.00 92.69 271 ILE A O 1
ATOM 1907 N N . GLY A 1 272 ? 1.000 -16.531 25.667 1.00 88.12 272 GLY A N 1
ATOM 1908 C CA . GLY A 1 272 ? 0.680 -16.948 27.030 1.00 88.12 272 GLY A CA 1
ATOM 1909 C C . GLY A 1 272 ? 0.768 -15.797 28.038 1.00 88.12 272 GLY A C 1
ATOM 1910 O O . GLY A 1 272 ? -0.082 -15.703 28.924 1.00 88.12 272 GLY A O 1
ATOM 1911 N N . ALA A 1 273 ? 1.755 -14.907 27.891 1.00 85.81 273 ALA A N 1
ATOM 1912 C CA . ALA A 1 273 ? 1.882 -13.708 28.718 1.00 85.81 273 ALA A CA 1
ATOM 1913 C C . ALA A 1 273 ? 0.736 -12.713 28.470 1.00 85.81 273 ALA A C 1
ATOM 1915 O O . ALA A 1 273 ? 0.128 -12.246 29.431 1.00 85.81 273 ALA A O 1
ATOM 1916 N N . ALA A 1 274 ? 0.388 -12.454 27.206 1.00 89.94 274 ALA A N 1
ATOM 1917 C CA . ALA A 1 274 ? -0.721 -11.565 26.861 1.00 89.94 274 ALA A CA 1
ATOM 1918 C C . ALA A 1 274 ? -2.076 -12.096 27.360 1.00 89.94 274 ALA A C 1
ATOM 1920 O O . ALA A 1 274 ? -2.862 -11.347 27.932 1.00 89.94 274 ALA A O 1
ATOM 1921 N N . LEU A 1 275 ? -2.331 -13.403 27.234 1.00 89.94 275 LEU A N 1
ATOM 1922 C CA . LEU A 1 275 ? -3.540 -14.042 27.770 1.00 89.94 275 LEU A CA 1
ATOM 1923 C C . LEU A 1 275 ? -3.610 -13.971 29.302 1.00 89.94 275 LEU A C 1
ATOM 1925 O O . LEU A 1 275 ? -4.691 -13.811 29.866 1.00 89.94 275 LEU A O 1
ATOM 1929 N N . ALA A 1 276 ? -2.470 -14.090 29.988 1.00 88.06 276 ALA A N 1
ATOM 1930 C CA . ALA A 1 276 ? -2.421 -13.939 31.439 1.00 88.06 276 ALA A CA 1
ATOM 1931 C C . ALA A 1 276 ? -2.767 -12.507 31.874 1.00 88.06 276 ALA A C 1
ATOM 1933 O O . ALA A 1 276 ? -3.470 -12.336 32.871 1.00 88.06 276 ALA A O 1
ATOM 1934 N N . GLU A 1 277 ? -2.314 -11.501 31.122 1.00 87.62 277 GLU A N 1
ATOM 1935 C CA . GLU A 1 277 ? -2.678 -10.107 31.376 1.00 87.62 277 GLU A CA 1
ATOM 1936 C C . GLU A 1 277 ? -4.161 -9.856 31.102 1.00 87.62 277 GLU A C 1
ATOM 1938 O O . GLU A 1 277 ? -4.877 -9.278 31.917 1.00 87.62 277 GLU A O 1
ATOM 1943 N N . ALA A 1 278 ? -4.654 -10.347 29.975 1.00 87.31 278 ALA A N 1
ATOM 1944 C CA . ALA A 1 278 ? -6.044 -10.207 29.592 1.00 87.31 278 ALA A CA 1
ATOM 1945 C C . ALA A 1 278 ? -6.997 -10.828 30.636 1.00 87.31 278 ALA A C 1
ATOM 1947 O O . ALA A 1 278 ? -7.944 -10.179 31.074 1.00 87.31 278 ALA A O 1
ATOM 1948 N N . ALA A 1 279 ? -6.669 -12.017 31.156 1.00 86.75 279 ALA A N 1
ATOM 1949 C CA . ALA A 1 279 ? -7.401 -12.645 32.258 1.00 86.75 279 ALA A CA 1
ATOM 1950 C C . ALA A 1 279 ? -7.268 -11.897 33.603 1.00 86.75 279 ALA A C 1
ATOM 1952 O O . ALA A 1 279 ? -8.106 -12.069 34.489 1.00 86.75 279 ALA A O 1
ATOM 1953 N N . SER A 1 280 ? -6.214 -11.095 33.792 1.00 84.06 280 SER A N 1
ATOM 1954 C CA . SER A 1 280 ? -6.057 -10.213 34.958 1.00 84.06 280 SER A CA 1
ATOM 1955 C C . SER A 1 280 ? -6.965 -8.982 34.856 1.00 84.06 280 SER A C 1
ATOM 1957 O O . SER A 1 280 ? -7.535 -8.560 35.866 1.00 84.06 280 SER A O 1
ATOM 1959 N N . ASN A 1 281 ? -7.128 -8.441 33.646 1.00 76.25 281 ASN A N 1
ATOM 1960 C CA . ASN A 1 281 ? -7.958 -7.268 33.374 1.00 76.25 281 ASN A CA 1
ATOM 1961 C C . ASN A 1 281 ? -9.456 -7.599 33.343 1.00 76.25 281 ASN A C 1
ATOM 1963 O O . ASN A 1 281 ? -10.236 -6.919 34.011 1.00 76.25 281 ASN A O 1
ATOM 1967 N N . ASP A 1 282 ? -9.846 -8.671 32.650 1.00 78.62 282 ASP A N 1
ATOM 1968 C CA . ASP A 1 282 ? -11.208 -9.202 32.674 1.00 78.62 282 ASP A CA 1
ATOM 1969 C C . ASP A 1 282 ? -11.214 -10.746 32.658 1.00 78.62 282 ASP A C 1
ATOM 1971 O O . ASP A 1 282 ? -11.126 -11.366 31.595 1.00 78.62 282 ASP A O 1
ATOM 1975 N N . PRO A 1 283 ? -11.357 -11.399 33.827 1.00 74.44 283 PRO A N 1
ATOM 1976 C CA . PRO A 1 283 ? -11.335 -12.855 33.937 1.00 74.44 283 PRO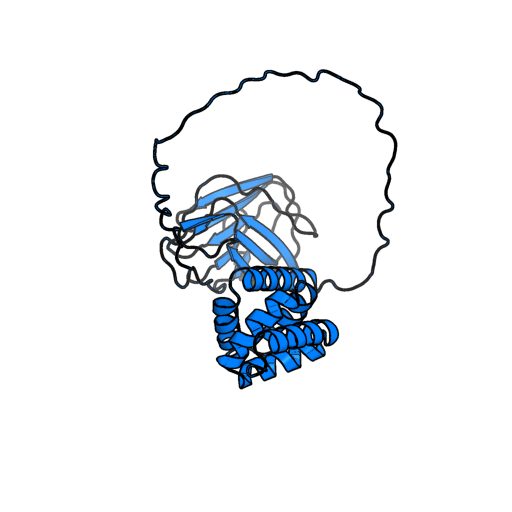 A CA 1
ATOM 1977 C C . PRO A 1 283 ? -12.470 -13.580 33.203 1.00 74.44 283 PRO A C 1
ATOM 1979 O O . PRO A 1 283 ? -12.387 -14.797 33.055 1.00 74.44 283 PRO A O 1
ATOM 1982 N N . GLU A 1 284 ? -13.554 -12.886 32.834 1.00 75.56 284 GLU A N 1
ATOM 1983 C CA . GLU A 1 284 ? -14.686 -13.489 32.115 1.00 75.56 284 GLU A CA 1
ATOM 1984 C C . GLU A 1 284 ? -14.544 -13.383 30.588 1.00 75.56 284 GLU A C 1
ATOM 1986 O O . GLU A 1 284 ? -15.326 -14.009 29.871 1.00 75.56 284 GLU A O 1
ATOM 1991 N N . SER A 1 285 ? -13.549 -12.633 30.100 1.00 67.06 285 SER A N 1
ATOM 1992 C CA . SER A 1 285 ? -13.352 -12.350 28.673 1.00 67.06 285 SER A CA 1
ATOM 1993 C C . SER A 1 285 ? -12.596 -13.433 27.891 1.00 67.06 285 SER A C 1
ATOM 1995 O O . SER A 1 285 ? -12.727 -13.481 26.671 1.00 67.06 285 SER A O 1
ATOM 1997 N N . ILE A 1 286 ? -11.831 -14.311 28.558 1.00 63.97 286 ILE A N 1
ATOM 1998 C CA . ILE A 1 286 ? -10.933 -15.312 27.936 1.00 63.97 286 ILE A CA 1
ATOM 1999 C C . ILE A 1 286 ? -11.254 -16.750 28.332 1.00 63.97 286 ILE A C 1
ATOM 2001 O O . ILE A 1 286 ? -11.560 -17.004 29.520 1.00 63.97 286 ILE A O 1
#

pLDDT: mean 74.65, std 20.05, range [29.44, 97.69]

Organism: NCBI:txid408172